Protein AF-A0A661KUM6-F1 (afdb_monomer_lite)

Foldseek 3Di:
DVVVVVVVVVVVVVVLCVVLVVLLVVVVVVLCQLQQPDFDDPVRVVVLVVLLVVLVVQLCPDPLLCVQQVDPVSLVVLVVLLVQCVVCVVVVPPVSNVVSVVDPNNLLSVVLVCVVVVHDDDRPPSNVVNNVSSNVSVVSNLVSVLVNVVVRRCNGNLNVVLQVCCVVCVLLLDHSQQSSLVSLCQSPLVSSLVSNLVSLCSPDPDNPDHSVVSLVPDPSHDPLSVVLSVLLSVQAADHPSVLVVCCVPPRNVVSVVRRVVSNVVSSVVSSCSNVVVVV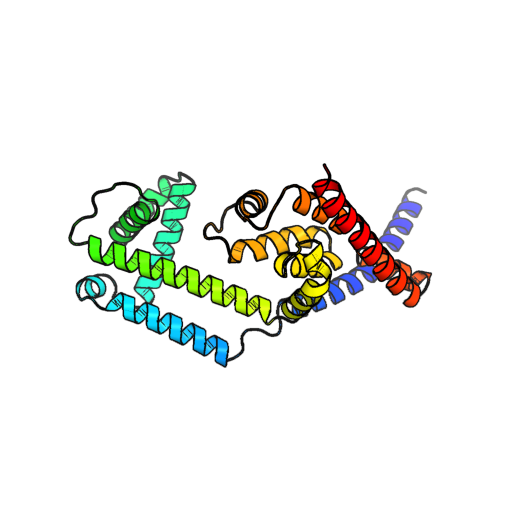D

Structure (mmCIF, N/CA/C/O backbone):
data_AF-A0A661KUM6-F1
#
_entry.id   AF-A0A661KUM6-F1
#
loop_
_atom_site.group_PDB
_atom_site.id
_atom_site.type_symbol
_atom_site.label_atom_id
_atom_site.label_alt_id
_atom_site.label_comp_id
_atom_site.label_asym_id
_atom_site.label_entity_id
_atom_site.label_seq_id
_atom_site.pdbx_PDB_ins_code
_atom_site.Cartn_x
_atom_site.Cartn_y
_atom_site.Cartn_z
_atom_site.occupancy
_atom_site.B_iso_or_equiv
_atom_site.auth_seq_id
_atom_site.auth_comp_id
_atom_site.auth_asym_id
_atom_site.auth_atom_id
_atom_site.pdbx_PDB_model_num
ATOM 1 N N . THR A 1 1 ? 51.050 3.035 -13.809 1.00 88.00 1 THR A N 1
ATOM 2 C CA . THR A 1 1 ? 51.124 3.021 -12.327 1.00 88.00 1 THR A CA 1
ATOM 3 C C . THR A 1 1 ? 49.736 2.811 -11.745 1.00 88.00 1 THR A C 1
ATOM 5 O O . THR A 1 1 ? 48.767 3.271 -12.340 1.00 88.00 1 THR A O 1
ATOM 8 N N . VAL A 1 2 ? 49.619 2.141 -10.591 1.00 93.62 2 VAL A N 1
ATOM 9 C CA . VAL A 1 2 ? 48.329 1.864 -9.911 1.00 93.62 2 VAL A CA 1
ATOM 10 C C . VAL A 1 2 ? 47.511 3.144 -9.685 1.00 93.62 2 VAL A C 1
ATOM 12 O O . VAL A 1 2 ? 46.306 3.163 -9.917 1.00 93.62 2 VAL A O 1
ATOM 15 N N . LYS A 1 3 ? 48.185 4.252 -9.346 1.00 89.38 3 LYS A N 1
ATOM 16 C CA . LYS A 1 3 ? 47.573 5.579 -9.181 1.00 89.38 3 LYS A CA 1
ATOM 17 C C . LYS A 1 3 ? 46.856 6.074 -10.448 1.00 89.38 3 LYS A C 1
ATOM 19 O O . LYS A 1 3 ? 45.755 6.600 -10.346 1.00 89.38 3 LYS A O 1
ATOM 24 N N . GLY A 1 4 ? 47.438 5.868 -11.632 1.00 91.94 4 GLY A N 1
ATOM 25 C CA . GLY A 1 4 ? 46.820 6.267 -12.904 1.00 91.94 4 GLY A CA 1
ATOM 26 C C . GLY A 1 4 ? 45.567 5.453 -13.242 1.00 91.94 4 GLY A C 1
ATOM 27 O O . GLY A 1 4 ? 44.564 6.013 -13.675 1.00 91.94 4 GLY A O 1
ATOM 28 N N . VAL A 1 5 ? 45.586 4.143 -12.968 1.00 92.69 5 VAL A N 1
ATOM 29 C CA . VAL A 1 5 ? 44.414 3.266 -13.154 1.00 92.69 5 VAL A CA 1
ATOM 30 C C . VAL A 1 5 ? 43.285 3.649 -12.193 1.00 92.69 5 VAL A C 1
ATOM 32 O O . VAL A 1 5 ? 42.129 3.732 -12.608 1.00 92.69 5 VAL A O 1
ATOM 35 N N . ALA A 1 6 ? 43.611 3.939 -10.930 1.00 93.94 6 ALA A N 1
ATOM 36 C CA . ALA A 1 6 ? 42.633 4.361 -9.929 1.00 93.94 6 ALA A CA 1
ATOM 37 C C . ALA A 1 6 ? 41.950 5.686 -10.308 1.00 93.94 6 ALA A C 1
ATOM 39 O O . ALA A 1 6 ? 40.725 5.776 -10.247 1.00 93.94 6 ALA A O 1
ATOM 40 N N . ILE A 1 7 ? 42.720 6.680 -10.767 1.00 92.44 7 ILE A N 1
ATOM 41 C CA . ILE A 1 7 ? 42.184 7.979 -11.204 1.00 92.44 7 ILE A CA 1
ATOM 42 C C . ILE A 1 7 ? 41.249 7.805 -12.406 1.00 92.44 7 ILE A C 1
ATOM 44 O O . ILE A 1 7 ? 40.112 8.268 -12.362 1.00 92.44 7 ILE A O 1
ATOM 48 N N . HIS A 1 8 ? 41.663 7.066 -13.440 1.00 90.81 8 HIS A N 1
ATOM 49 C CA . HIS A 1 8 ? 40.810 6.852 -14.614 1.00 90.81 8 HIS A CA 1
ATOM 50 C C . HIS A 1 8 ? 39.537 6.059 -14.304 1.00 90.81 8 HIS A C 1
ATOM 52 O O . HIS A 1 8 ? 38.468 6.351 -14.847 1.00 90.81 8 HIS A O 1
ATOM 58 N N . THR A 1 9 ? 39.631 5.066 -13.421 1.00 92.69 9 THR A N 1
ATOM 59 C CA . THR A 1 9 ? 38.461 4.293 -12.986 1.00 92.69 9 THR A CA 1
ATOM 60 C C . THR A 1 9 ? 37.496 5.184 -12.205 1.00 92.69 9 THR A C 1
ATOM 62 O O . THR A 1 9 ? 36.286 5.145 -12.445 1.00 92.69 9 THR A O 1
ATOM 65 N N . TRP A 1 10 ? 38.020 6.041 -11.326 1.00 94.75 10 TRP A N 1
ATOM 66 C CA . TRP A 1 10 ? 37.230 7.004 -10.565 1.00 94.75 10 TRP A CA 1
ATOM 67 C C . TRP A 1 10 ? 36.526 8.022 -11.465 1.00 94.75 10 TRP A C 1
ATOM 69 O O . TRP A 1 10 ? 35.320 8.223 -11.335 1.00 94.75 10 TRP A O 1
ATOM 79 N N . GLU A 1 11 ? 37.231 8.612 -12.431 1.00 93.88 11 GLU A N 1
ATOM 80 C CA . GLU A 1 11 ? 36.653 9.577 -13.373 1.00 93.88 11 GLU A CA 1
ATOM 81 C C . GLU A 1 11 ? 35.499 8.975 -14.180 1.00 93.88 11 GLU A C 1
ATOM 83 O O . GLU A 1 11 ? 34.429 9.581 -14.282 1.00 93.88 11 GLU A O 1
ATOM 88 N N . ARG A 1 12 ? 35.672 7.753 -14.703 1.00 87.38 12 ARG A N 1
ATOM 89 C CA . ARG A 1 12 ? 34.607 7.046 -15.432 1.00 87.38 12 ARG A CA 1
ATOM 90 C C . ARG A 1 12 ? 33.426 6.698 -14.530 1.00 87.38 12 ARG A C 1
ATOM 92 O O . ARG A 1 12 ? 32.278 6.884 -14.935 1.00 87.38 12 ARG A O 1
ATOM 99 N N . THR A 1 13 ? 33.694 6.258 -13.302 1.00 88.25 13 THR A N 1
ATOM 100 C CA . THR A 1 13 ? 32.653 5.948 -12.308 1.00 88.25 13 THR A CA 1
ATOM 101 C C . THR A 1 13 ? 31.852 7.196 -11.948 1.00 88.25 13 THR A C 1
ATOM 103 O O . THR A 1 13 ? 30.624 7.165 -11.918 1.00 88.25 13 THR A O 1
ATOM 106 N N . TRP A 1 14 ? 32.527 8.327 -11.753 1.00 90.31 14 TRP A N 1
ATOM 107 C CA . TRP A 1 14 ? 31.897 9.605 -11.442 1.00 90.31 14 TRP A CA 1
ATOM 108 C C . TRP A 1 14 ? 31.038 10.131 -12.595 1.00 90.31 14 TRP A C 1
ATOM 110 O O . TRP A 1 14 ? 29.918 10.603 -12.384 1.00 90.31 14 TRP A O 1
ATOM 120 N N . GLN A 1 15 ? 31.523 10.013 -13.833 1.00 84.81 15 GLN A N 1
ATOM 121 C CA . GLN A 1 15 ? 30.739 10.354 -15.020 1.00 84.81 15 GLN A CA 1
ATOM 122 C C . GLN A 1 15 ? 29.504 9.461 -15.165 1.00 84.81 15 GLN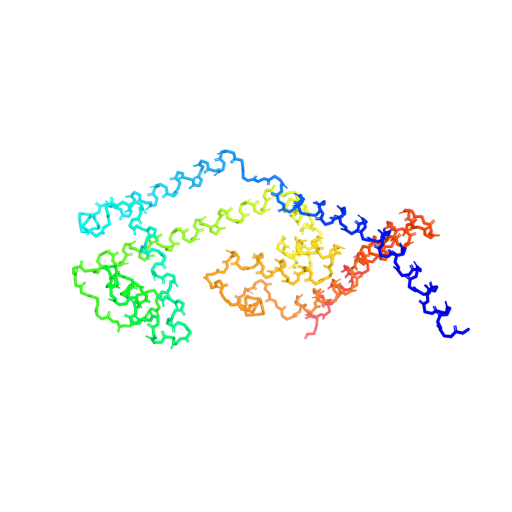 A C 1
ATOM 124 O O . GLN A 1 15 ? 28.426 9.961 -15.499 1.00 84.81 15 GLN A O 1
ATOM 129 N N . TYR A 1 16 ? 29.639 8.160 -14.894 1.00 83.00 16 TYR A N 1
ATOM 130 C CA . TYR A 1 16 ? 28.509 7.238 -14.869 1.00 83.00 16 TYR A CA 1
ATOM 131 C C . TYR A 1 16 ? 27.501 7.631 -13.785 1.00 83.00 16 TYR A C 1
ATOM 133 O O . TYR A 1 16 ? 26.317 7.771 -14.086 1.00 83.00 16 TYR A O 1
ATOM 141 N N . LEU A 1 17 ? 27.966 7.909 -12.563 1.00 86.25 17 LEU A N 1
ATOM 142 C CA . LEU A 1 17 ? 27.117 8.293 -11.437 1.00 86.25 17 LEU A CA 1
ATOM 143 C C . LEU A 1 17 ? 26.338 9.581 -11.716 1.00 86.25 17 LEU A C 1
ATOM 145 O O . LEU A 1 17 ? 25.138 9.622 -11.472 1.00 86.25 17 LEU A O 1
ATOM 149 N N . LYS A 1 18 ? 26.974 10.608 -12.293 1.00 85.00 18 LYS A N 1
ATOM 150 C CA . LYS A 1 18 ? 26.278 11.840 -12.698 1.00 85.00 18 LYS A CA 1
ATOM 151 C C . LYS A 1 18 ? 25.203 11.561 -13.747 1.00 85.00 18 LYS A C 1
ATOM 153 O O . LYS A 1 18 ? 24.062 11.981 -13.591 1.00 85.00 18 LYS A O 1
ATOM 158 N N . LYS A 1 19 ? 25.545 10.817 -14.804 1.00 79.75 19 LYS A N 1
ATOM 159 C CA . LYS A 1 19 ? 24.622 10.541 -15.917 1.00 79.75 19 LYS A CA 1
ATOM 160 C C . LYS A 1 19 ? 23.468 9.616 -15.522 1.00 79.75 19 LYS A C 1
ATOM 162 O O . LYS A 1 19 ? 22.362 9.801 -16.019 1.00 79.75 19 LYS A O 1
ATOM 167 N N . ALA A 1 20 ? 23.718 8.603 -14.698 1.00 80.00 20 ALA A N 1
ATOM 168 C CA . ALA A 1 20 ? 22.695 7.682 -14.210 1.00 80.00 20 ALA A CA 1
ATOM 169 C C . ALA A 1 20 ? 21.868 8.321 -13.085 1.00 80.00 20 ALA A C 1
ATOM 171 O O . ALA A 1 20 ? 20.646 8.218 -13.090 1.00 80.00 20 ALA A O 1
ATOM 172 N N . GLY A 1 21 ? 22.519 9.049 -12.176 1.00 83.81 21 GLY A N 1
ATOM 173 C CA . GLY A 1 21 ? 21.892 9.711 -11.036 1.00 83.81 21 GLY A CA 1
ATOM 174 C C . GLY A 1 21 ? 20.839 10.736 -11.443 1.00 83.81 21 GLY A C 1
ATOM 175 O O . GLY A 1 21 ? 19.748 10.719 -10.886 1.00 83.81 21 GLY A O 1
ATOM 176 N N . THR A 1 22 ? 21.096 11.570 -12.458 1.00 86.81 22 THR A N 1
ATOM 177 C CA . THR A 1 22 ? 20.088 12.528 -12.952 1.00 86.81 22 THR A CA 1
ATOM 178 C C . THR A 1 22 ? 18.847 11.827 -13.513 1.00 86.81 22 THR A C 1
ATOM 180 O O . THR A 1 22 ? 17.730 12.281 -13.277 1.00 86.81 22 THR A O 1
ATOM 183 N N . ILE A 1 23 ? 19.023 10.697 -14.208 1.00 83.69 23 ILE A N 1
ATOM 184 C CA . ILE A 1 23 ? 17.908 9.905 -14.751 1.00 83.69 23 ILE A CA 1
ATOM 185 C C . ILE A 1 23 ? 17.110 9.262 -13.612 1.00 83.69 23 ILE A C 1
ATOM 187 O O . ILE A 1 23 ? 15.886 9.361 -13.595 1.00 83.69 23 ILE A O 1
ATOM 191 N N . ILE A 1 24 ? 17.797 8.642 -12.647 1.00 83.81 24 ILE A N 1
ATOM 192 C CA . ILE A 1 24 ? 17.166 8.010 -11.482 1.00 83.81 24 ILE A CA 1
ATOM 193 C C . ILE A 1 24 ? 16.402 9.052 -10.663 1.00 83.81 24 ILE A C 1
ATOM 195 O O . ILE A 1 24 ? 15.257 8.813 -10.303 1.00 83.81 24 ILE A O 1
ATOM 199 N N . LEU A 1 25 ? 16.993 10.221 -10.407 1.00 87.19 25 LEU A N 1
ATOM 200 C CA . LEU A 1 25 ? 16.342 11.299 -9.664 1.00 87.19 25 LEU A CA 1
ATOM 201 C C . LEU A 1 25 ? 15.090 11.791 -10.391 1.00 87.19 25 LEU A C 1
ATOM 203 O O . LEU A 1 25 ? 14.030 11.874 -9.774 1.00 87.19 25 LEU A O 1
ATOM 207 N N . GLY A 1 26 ? 15.185 12.062 -11.697 1.00 89.94 26 GLY A N 1
ATOM 208 C CA . GLY A 1 26 ? 14.030 12.470 -12.499 1.00 89.94 26 GLY A CA 1
ATOM 209 C C . GLY A 1 26 ? 12.907 11.432 -12.461 1.00 89.94 26 GLY A C 1
ATOM 210 O O . GLY A 1 26 ? 11.742 11.781 -12.270 1.00 89.94 26 GLY A O 1
ATOM 211 N N . PHE A 1 27 ? 13.257 10.148 -12.557 1.00 86.31 27 PHE A N 1
ATOM 212 C CA . PHE A 1 27 ? 12.289 9.061 -12.474 1.00 86.31 27 PHE A CA 1
ATOM 213 C C . PHE A 1 27 ? 11.680 8.907 -11.071 1.00 86.31 27 PHE A C 1
ATOM 215 O O . PHE A 1 27 ? 10.476 8.708 -10.948 1.00 86.31 27 PHE A O 1
ATOM 222 N N . SER A 1 28 ? 12.470 9.055 -10.007 1.00 86.25 28 SER A N 1
ATOM 223 C CA . SER A 1 28 ? 11.984 9.020 -8.622 1.00 86.25 28 SER A CA 1
ATOM 224 C C . SER A 1 28 ? 11.008 10.156 -8.327 1.00 86.25 28 SER A C 1
ATOM 226 O O . SER A 1 28 ? 9.983 9.924 -7.691 1.00 86.25 28 SER A O 1
ATOM 228 N N . VAL A 1 29 ? 11.277 11.367 -8.829 1.00 91.12 29 VAL A N 1
ATOM 229 C CA . VAL A 1 29 ? 10.340 12.497 -8.728 1.00 91.12 29 VAL A CA 1
ATOM 230 C C . VAL A 1 29 ? 9.058 12.194 -9.498 1.00 91.12 29 VAL A C 1
ATOM 232 O O . VAL A 1 29 ? 7.970 12.375 -8.957 1.00 91.12 29 VAL A O 1
ATOM 235 N N . LEU A 1 30 ? 9.165 11.670 -10.723 1.00 90.62 30 LEU A N 1
ATOM 236 C CA . LEU A 1 30 ? 8.002 11.266 -11.515 1.00 90.62 30 LEU A CA 1
ATOM 237 C C . LEU A 1 30 ? 7.158 10.217 -10.776 1.00 90.62 30 LEU A C 1
ATOM 239 O O . LEU A 1 30 ? 5.943 10.359 -10.668 1.00 90.62 30 LEU A O 1
ATOM 243 N N . MET A 1 31 ? 7.798 9.189 -10.227 1.00 85.81 31 MET A N 1
ATOM 244 C CA . MET A 1 31 ? 7.138 8.135 -9.461 1.00 85.81 31 MET A CA 1
ATOM 245 C C . MET A 1 31 ? 6.477 8.670 -8.197 1.00 85.81 31 MET A C 1
ATOM 247 O O . MET A 1 31 ? 5.333 8.321 -7.912 1.00 85.81 31 MET A O 1
ATOM 251 N N . TRP A 1 32 ? 7.149 9.561 -7.471 1.00 88.38 32 TRP A N 1
ATOM 252 C CA . TRP A 1 32 ? 6.564 10.235 -6.321 1.00 88.38 32 TRP A CA 1
ATOM 253 C C . TRP A 1 32 ? 5.315 11.032 -6.714 1.00 88.38 32 TRP A C 1
ATOM 255 O O . TRP A 1 32 ? 4.293 10.912 -6.040 1.00 88.38 32 TRP A O 1
ATOM 265 N N . VAL A 1 33 ? 5.349 11.767 -7.832 1.00 92.31 33 VAL A N 1
ATOM 266 C CA . VAL A 1 33 ? 4.175 12.486 -8.354 1.00 92.31 33 VAL A CA 1
ATOM 267 C C . VAL A 1 33 ? 3.046 11.511 -8.685 1.00 92.31 33 VAL A C 1
ATOM 269 O O . VAL A 1 33 ? 1.922 11.724 -8.241 1.00 92.31 33 VAL A O 1
ATOM 272 N N . LEU A 1 34 ? 3.327 10.418 -9.399 1.00 90.19 34 LEU A N 1
ATOM 273 C CA . LEU A 1 34 ? 2.316 9.419 -9.769 1.00 90.19 34 LEU A CA 1
ATOM 274 C C . LEU A 1 34 ? 1.687 8.727 -8.552 1.00 90.19 34 LEU A C 1
ATOM 276 O O . LEU A 1 34 ? 0.499 8.410 -8.573 1.00 90.19 34 LEU A O 1
ATOM 280 N N . MET A 1 35 ? 2.473 8.481 -7.503 1.00 85.31 35 MET A N 1
ATOM 281 C CA . MET A 1 35 ? 2.009 7.845 -6.266 1.00 85.31 35 MET A CA 1
ATOM 282 C C . MET A 1 35 ? 1.346 8.825 -5.293 1.00 85.31 35 MET A C 1
ATOM 284 O O . MET A 1 35 ? 0.639 8.386 -4.391 1.00 85.31 35 MET A O 1
ATOM 288 N N . THR A 1 36 ? 1.562 10.132 -5.455 1.00 87.44 36 THR A N 1
ATOM 289 C CA . THR A 1 36 ? 1.040 11.162 -4.540 1.00 87.44 36 THR A CA 1
ATOM 290 C C . THR A 1 36 ? -0.174 11.887 -5.114 1.00 87.44 36 THR A C 1
ATOM 292 O O . THR A 1 36 ? -1.079 12.251 -4.363 1.00 87.44 36 THR A O 1
ATOM 295 N N . PHE A 1 37 ? -0.223 12.080 -6.433 1.00 91.06 37 PHE A N 1
ATOM 296 C CA . PHE A 1 37 ? -1.251 12.865 -7.111 1.00 91.06 37 PHE A CA 1
ATOM 297 C C . PHE A 1 37 ? -2.111 12.013 -8.057 1.00 91.06 37 PHE A C 1
ATOM 299 O O . PHE A 1 37 ? -1.613 11.034 -8.615 1.00 91.06 37 PHE A O 1
ATOM 306 N N . PRO A 1 38 ? -3.384 12.393 -8.283 1.00 87.31 38 PRO A N 1
ATOM 307 C CA . PRO A 1 38 ? -4.137 13.399 -7.532 1.00 87.31 38 PRO A CA 1
ATOM 308 C C . PRO A 1 38 ? -4.553 12.868 -6.148 1.00 87.31 38 PRO A C 1
ATOM 310 O O . PRO A 1 38 ? -4.759 11.671 -5.955 1.00 87.31 38 PRO A O 1
ATOM 313 N N . GLY A 1 39 ? -4.640 13.770 -5.171 1.00 83.62 39 GLY A N 1
ATOM 314 C CA . GLY A 1 39 ? -5.111 13.443 -3.826 1.00 83.62 39 GLY A CA 1
ATOM 315 C C . GLY A 1 39 ? -6.634 13.275 -3.751 1.00 83.62 39 GLY A C 1
ATOM 316 O O . GLY A 1 39 ? -7.333 13.166 -4.758 1.00 83.62 39 GLY A O 1
ATOM 317 N N . LEU A 1 40 ? -7.160 13.282 -2.526 1.00 87.06 40 LEU A N 1
ATOM 318 C CA . LEU A 1 40 ? -8.601 13.374 -2.285 1.00 87.06 40 LEU A CA 1
ATOM 319 C C . LEU A 1 40 ? -9.129 14.711 -2.831 1.00 87.06 40 LEU A C 1
ATOM 321 O O . LEU A 1 40 ? -8.507 15.751 -2.623 1.00 87.06 40 LEU A O 1
ATOM 325 N N . SER A 1 41 ? -10.268 14.681 -3.523 1.00 89.88 41 SER A N 1
ATOM 326 C CA . SER A 1 41 ? -10.952 15.905 -3.954 1.00 89.88 41 SER A CA 1
ATOM 327 C C . SER A 1 41 ? -11.632 16.585 -2.764 1.00 89.88 41 SER A C 1
ATOM 329 O O . SER A 1 41 ? -11.929 15.921 -1.770 1.00 89.88 41 SER A O 1
ATOM 331 N N . GLU A 1 42 ? -11.955 17.877 -2.871 1.00 90.88 42 GLU A N 1
ATOM 332 C CA . GLU A 1 42 ? -12.672 18.607 -1.809 1.00 90.88 42 GLU A CA 1
ATOM 333 C C . GLU A 1 42 ? -13.962 17.898 -1.372 1.00 90.88 42 GLU A C 1
ATOM 335 O O . GLU A 1 42 ? -14.255 17.823 -0.181 1.00 90.88 42 GLU A O 1
ATOM 340 N N . LYS A 1 43 ? -14.686 17.287 -2.320 1.00 91.56 43 LYS A N 1
ATOM 341 C CA . LYS A 1 43 ? -15.897 16.503 -2.037 1.00 91.56 43 LYS A CA 1
ATOM 342 C C . LYS A 1 43 ? -15.609 15.263 -1.189 1.00 91.56 43 LYS A C 1
ATOM 344 O O . LYS A 1 43 ? -16.384 14.953 -0.289 1.00 91.56 43 LYS A O 1
ATOM 349 N N . ASP A 1 44 ? -14.509 14.555 -1.458 1.00 91.19 44 ASP A N 1
ATOM 350 C CA . ASP A 1 44 ? -14.139 13.378 -0.661 1.00 91.19 44 ASP A CA 1
ATOM 351 C C . ASP A 1 44 ? -13.685 13.792 0.737 1.00 91.19 44 ASP A C 1
ATOM 353 O O . ASP A 1 44 ? -14.037 13.138 1.714 1.00 91.19 44 ASP A O 1
ATOM 357 N N . ILE A 1 45 ? -12.929 14.891 0.835 1.00 90.94 45 ILE A N 1
ATOM 358 C CA . ILE A 1 45 ? -12.489 15.441 2.119 1.00 90.94 45 ILE A CA 1
ATOM 359 C C . ILE A 1 45 ? -13.720 15.781 2.959 1.00 90.94 45 ILE A C 1
ATOM 361 O O . ILE A 1 45 ? -13.849 15.274 4.066 1.00 90.94 45 ILE A O 1
ATOM 365 N N . GLN A 1 46 ? -14.677 16.536 2.411 1.00 93.56 46 GLN A N 1
ATOM 366 C CA . GLN A 1 46 ? -15.930 16.854 3.103 1.00 93.56 46 GLN A CA 1
ATOM 367 C C . GLN A 1 46 ? -16.723 15.597 3.483 1.00 93.56 46 GLN A C 1
ATOM 369 O O . GLN A 1 46 ? -17.243 15.516 4.591 1.00 93.56 46 GLN A O 1
ATOM 374 N N . PHE A 1 47 ? -16.789 14.588 2.610 1.00 93.44 47 PHE A N 1
ATOM 375 C CA . PHE A 1 47 ? -17.448 13.316 2.916 1.00 93.44 47 PHE A CA 1
ATOM 376 C C . PHE A 1 47 ? -16.833 12.618 4.139 1.00 93.44 47 PHE A C 1
ATOM 378 O O . PHE A 1 47 ? -17.563 12.185 5.035 1.00 93.44 47 PHE A O 1
ATOM 385 N N . PHE A 1 48 ? -15.502 12.525 4.203 1.00 92.62 48 PHE A N 1
ATOM 386 C CA . PHE A 1 48 ? -14.812 11.915 5.340 1.00 92.62 48 PHE A CA 1
ATOM 387 C C . PHE A 1 48 ? -14.888 12.783 6.598 1.00 92.62 48 PHE A C 1
ATOM 389 O O . PHE A 1 48 ? -15.113 12.240 7.676 1.00 92.62 48 PHE A O 1
ATOM 396 N N . GLU A 1 49 ? -14.777 14.106 6.481 1.00 91.38 49 GLU A N 1
ATOM 397 C CA . GLU A 1 49 ? -14.933 15.029 7.611 1.00 91.38 49 GLU A CA 1
ATOM 398 C C . GLU A 1 49 ? -16.349 14.972 8.205 1.00 91.38 49 GLU A C 1
ATOM 400 O O . GLU A 1 49 ? -16.500 14.847 9.420 1.00 91.38 49 GLU A O 1
ATOM 405 N N . ASN A 1 50 ? -17.391 14.923 7.370 1.00 93.25 50 ASN A N 1
ATOM 406 C CA . ASN A 1 50 ? -18.775 14.758 7.823 1.00 93.25 50 ASN A CA 1
ATOM 407 C C . ASN A 1 50 ? -18.978 13.422 8.552 1.00 93.25 50 ASN A C 1
ATOM 409 O O . ASN A 1 50 ? -19.612 13.378 9.606 1.00 93.25 50 ASN A O 1
ATOM 413 N N . LYS A 1 51 ? -18.398 12.326 8.039 1.00 92.31 51 LYS A N 1
ATOM 414 C CA . LYS A 1 51 ? -18.424 11.026 8.727 1.00 92.31 51 LYS A CA 1
ATOM 415 C C . LYS A 1 51 ? -17.673 11.063 10.064 1.00 92.31 51 LYS A C 1
ATOM 417 O O . LYS A 1 51 ? -18.170 10.509 11.043 1.00 92.31 51 LYS A O 1
ATOM 422 N N . LYS A 1 52 ? -16.507 11.718 10.134 1.00 90.62 52 LYS A N 1
ATOM 423 C CA . LYS A 1 52 ? -15.742 11.893 11.385 1.00 90.62 52 LYS A CA 1
ATOM 424 C C . LYS A 1 52 ? -16.555 12.680 12.413 1.00 90.62 52 LYS A C 1
ATOM 426 O O . LYS A 1 52 ? -16.632 12.257 13.565 1.00 90.62 52 LYS A O 1
ATOM 431 N N . ALA A 1 53 ? -17.195 13.772 11.993 1.00 88.06 53 ALA A N 1
ATOM 432 C CA . ALA A 1 53 ? -18.060 14.587 12.842 1.00 88.06 53 ALA A CA 1
ATOM 433 C C . ALA A 1 53 ? -19.281 13.801 13.345 1.00 88.06 53 ALA A C 1
ATOM 435 O O . ALA A 1 53 ? -19.606 13.873 14.528 1.00 88.06 53 ALA A O 1
ATOM 436 N N . LEU A 1 54 ? -19.906 12.988 12.486 1.00 89.69 54 LEU A N 1
ATOM 437 C CA . LEU A 1 54 ? -21.026 12.125 12.864 1.00 89.69 54 LEU A CA 1
ATOM 438 C C . LEU A 1 54 ? -20.608 11.095 13.920 1.00 89.69 54 LEU A C 1
ATOM 440 O O . LEU A 1 54 ? -21.230 11.031 14.978 1.00 89.69 54 LEU A O 1
ATOM 444 N N . ILE A 1 55 ? -19.514 10.361 13.692 1.00 88.88 55 ILE A N 1
ATOM 445 C CA . ILE A 1 55 ? -18.978 9.380 14.655 1.00 88.88 55 ILE A CA 1
ATOM 446 C C . ILE A 1 55 ? -18.626 10.055 15.989 1.00 88.88 55 ILE A C 1
ATOM 448 O O . ILE A 1 55 ? -18.873 9.497 17.056 1.00 88.88 55 ILE A O 1
ATOM 452 N N . PHE A 1 56 ? -18.072 11.266 15.943 1.00 85.06 56 PHE A N 1
ATOM 453 C CA . PHE A 1 56 ? -17.765 12.039 17.143 1.00 85.06 56 PHE A CA 1
ATOM 454 C C . PHE A 1 56 ? -19.028 12.484 17.893 1.00 85.06 56 PHE A C 1
ATOM 456 O O . PHE A 1 56 ? -19.087 12.375 19.114 1.00 85.06 56 PHE A O 1
ATOM 463 N N . SER A 1 57 ? -20.065 12.925 17.178 1.00 84.19 57 SER A N 1
ATOM 464 C CA . SER A 1 57 ? -21.348 13.294 17.786 1.00 84.19 57 SER A CA 1
ATOM 465 C C . SER A 1 57 ? -22.064 12.093 18.413 1.00 84.19 57 SER A C 1
ATOM 467 O O . SER A 1 57 ? -22.666 12.233 19.473 1.00 84.19 57 SER A O 1
ATOM 469 N N . GLU A 1 58 ? -21.949 10.900 17.812 1.00 84.81 58 GLU A N 1
ATOM 470 C CA . GLU A 1 58 ? -22.453 9.647 18.388 1.00 84.81 58 GLU A CA 1
ATOM 471 C C . GLU A 1 58 ? -21.762 9.290 19.702 1.00 84.81 58 GLU A C 1
ATOM 473 O O . GLU A 1 58 ? -22.396 8.722 20.587 1.00 84.81 58 GLU A O 1
ATOM 478 N N . PHE A 1 59 ? -20.488 9.649 19.833 1.00 82.31 59 PHE A N 1
ATOM 479 C CA . PHE A 1 59 ? -19.670 9.343 20.996 1.00 82.31 59 PHE A CA 1
ATOM 480 C C . PHE A 1 59 ? -19.920 10.253 22.211 1.00 82.31 59 PHE A C 1
ATOM 482 O O . PHE A 1 59 ? -19.529 9.889 23.313 1.00 82.31 59 PHE A O 1
ATOM 489 N N . ILE A 1 60 ? -20.561 11.419 22.044 1.00 79.19 60 ILE A N 1
ATOM 490 C CA . ILE A 1 60 ? -20.826 12.388 23.136 1.00 79.19 60 ILE A CA 1
ATOM 491 C C . ILE A 1 60 ? -22.329 12.449 23.489 1.00 79.19 60 ILE A C 1
ATOM 493 O O . ILE A 1 60 ? -22.847 13.448 24.004 1.00 79.19 60 ILE A O 1
ATOM 497 N N . LYS A 1 61 ? -23.072 11.379 23.190 1.00 76.56 61 LYS A N 1
ATOM 498 C CA . LYS A 1 61 ? -24.526 11.335 23.392 1.00 76.56 61 LYS A CA 1
ATOM 499 C C . LYS A 1 61 ? -24.926 11.263 24.868 1.00 76.56 61 LYS A C 1
ATOM 501 O O . LYS A 1 61 ? -25.913 11.901 25.221 1.00 76.56 61 LYS A O 1
ATOM 506 N N . THR A 1 62 ? -24.182 10.556 25.720 1.00 75.56 62 THR A N 1
ATOM 507 C CA . THR A 1 62 ? -24.559 10.366 27.133 1.00 75.56 62 THR A CA 1
ATOM 508 C C . THR A 1 62 ? -23.878 11.380 28.066 1.00 75.56 62 THR A C 1
ATOM 510 O O . THR A 1 62 ? -22.697 11.702 27.914 1.00 75.56 62 THR A O 1
ATOM 513 N N . ASP A 1 63 ? -24.587 11.841 29.101 1.00 69.31 63 ASP A N 1
ATOM 514 C CA . ASP A 1 63 ? -24.050 12.720 30.155 1.00 69.31 63 ASP A CA 1
ATOM 515 C C . ASP A 1 63 ? -22.847 12.120 30.912 1.00 69.31 63 ASP A C 1
ATOM 517 O O . ASP A 1 63 ? -21.935 12.847 31.317 1.00 69.31 63 ASP A O 1
ATOM 521 N N . THR A 1 64 ? -22.777 10.792 31.041 1.00 67.56 64 THR A N 1
ATOM 522 C CA . THR A 1 64 ? -21.622 10.073 31.608 1.00 67.56 64 THR A CA 1
ATOM 523 C C . THR A 1 64 ? -20.357 10.267 30.767 1.00 67.56 64 THR A C 1
ATOM 525 O O . THR A 1 64 ? -19.277 10.470 31.321 1.00 67.56 64 THR A O 1
ATOM 528 N N . GLN A 1 65 ? -20.479 10.302 29.437 1.00 71.12 65 GLN A N 1
ATOM 529 C CA . GLN A 1 65 ? -19.368 10.532 28.504 1.00 71.12 65 GLN A CA 1
ATOM 530 C C . GLN A 1 65 ? -18.876 11.984 28.582 1.00 71.12 65 GLN A C 1
ATOM 532 O O . GLN A 1 65 ? -17.670 12.226 28.666 1.00 71.12 65 GLN A O 1
ATOM 537 N N . ARG A 1 66 ? -19.806 12.947 28.659 1.00 74.81 66 ARG A N 1
ATOM 538 C CA . ARG A 1 66 ? -19.508 14.389 28.792 1.00 74.81 66 ARG A CA 1
ATOM 539 C C . ARG A 1 66 ? -18.752 14.739 30.071 1.00 74.81 66 ARG A C 1
ATOM 541 O O . ARG A 1 66 ? -18.021 15.730 30.109 1.00 74.81 66 ARG A O 1
ATOM 548 N N . ARG A 1 67 ? -18.904 13.929 31.125 1.00 76.12 67 ARG A N 1
ATOM 549 C CA . ARG A 1 67 ? -18.175 14.106 32.388 1.00 76.12 67 ARG A CA 1
ATOM 550 C C . ARG A 1 67 ? -16.665 13.959 32.205 1.00 76.12 67 ARG A C 1
ATOM 552 O O . ARG A 1 67 ? -15.907 14.732 32.788 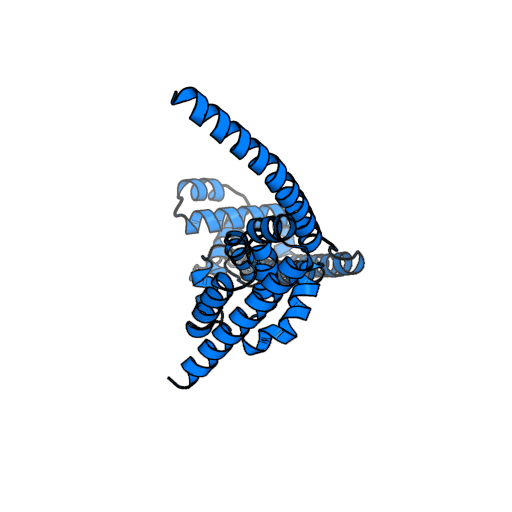1.00 76.12 67 ARG A O 1
ATOM 559 N N . TRP A 1 68 ? -16.255 12.985 31.397 1.00 72.25 68 TRP A N 1
ATOM 560 C CA . TRP A 1 68 ? -14.853 12.644 31.163 1.00 72.25 68 TRP A CA 1
ATOM 561 C C . TRP A 1 68 ? -14.279 13.335 29.927 1.00 72.25 68 TRP A C 1
ATOM 563 O O . TRP A 1 68 ? -13.095 13.660 29.906 1.00 72.25 68 TRP A O 1
ATOM 573 N N . ILE A 1 69 ? -15.099 13.564 28.901 1.00 77.00 69 ILE A N 1
ATOM 574 C CA . ILE A 1 69 ? -14.663 14.043 27.589 1.00 77.00 69 ILE A CA 1
ATOM 575 C C . ILE A 1 69 ? -15.487 15.272 27.227 1.00 77.00 69 ILE A C 1
ATOM 577 O O . ILE A 1 69 ? -16.661 15.168 26.874 1.00 77.00 69 ILE A O 1
ATOM 581 N N . LYS A 1 70 ? -14.861 16.448 27.321 1.00 74.62 70 LYS A N 1
ATOM 582 C CA . LYS A 1 70 ? -15.529 17.741 27.109 1.00 74.62 70 LYS A CA 1
ATOM 583 C C . LYS A 1 70 ? -15.200 18.340 25.747 1.00 74.62 70 LYS A C 1
ATOM 585 O O . LYS A 1 70 ? -15.982 19.123 25.217 1.00 74.62 70 LYS A O 1
ATOM 590 N N . SER A 1 71 ? -14.048 17.982 25.181 1.00 75.44 71 SER A N 1
ATOM 591 C CA . SER A 1 71 ? -13.549 18.533 23.921 1.00 75.44 71 SER A CA 1
ATOM 592 C C . SER A 1 71 ? -12.941 17.464 23.009 1.00 75.44 71 SER A C 1
ATOM 594 O O . SER A 1 71 ? -12.454 16.426 23.459 1.00 75.44 71 SER A O 1
ATOM 596 N N . ILE A 1 72 ? -12.883 17.767 21.707 1.00 76.31 72 ILE A N 1
ATOM 597 C CA . ILE A 1 72 ? -12.077 17.039 20.710 1.00 76.31 72 ILE A CA 1
ATOM 598 C C . ILE A 1 72 ? -10.630 16.860 21.193 1.00 76.31 72 ILE A C 1
ATOM 600 O O . ILE A 1 72 ? -10.002 15.835 20.923 1.00 76.31 72 ILE A O 1
ATOM 604 N N . GLU A 1 73 ? -10.098 17.838 21.926 1.00 81.00 73 GLU A N 1
ATOM 605 C CA . GLU A 1 73 ? -8.729 17.795 22.439 1.00 81.00 73 GLU A CA 1
ATOM 606 C C . GLU A 1 73 ? -8.538 16.717 23.520 1.00 81.00 73 GLU A C 1
ATOM 608 O O . GLU A 1 73 ? -7.491 16.068 23.568 1.00 81.00 73 GLU A O 1
ATOM 613 N N . ASP A 1 74 ? -9.568 16.440 24.325 1.00 81.75 74 ASP A N 1
ATOM 614 C CA . ASP A 1 74 ? -9.542 15.353 25.311 1.00 81.75 74 ASP A CA 1
ATOM 615 C C . ASP A 1 74 ? -9.508 13.995 24.610 1.00 81.75 74 ASP A C 1
ATOM 617 O O . ASP A 1 74 ? -8.732 13.118 24.987 1.00 81.75 74 ASP A O 1
ATOM 621 N N . VAL A 1 75 ? -10.265 13.847 23.519 1.00 81.88 75 VAL A N 1
ATOM 622 C CA . VAL A 1 75 ? -10.242 12.634 22.689 1.00 81.88 75 VAL A CA 1
ATOM 623 C C . VAL A 1 75 ? -8.881 12.436 22.025 1.00 81.88 75 VAL A C 1
ATOM 625 O O . VAL A 1 75 ? -8.390 11.308 21.967 1.00 81.88 75 VAL A O 1
ATOM 628 N N . LYS A 1 76 ? -8.217 13.503 21.559 1.00 85.00 76 LYS A N 1
ATOM 629 C CA . LYS A 1 76 ? -6.841 13.399 21.042 1.00 85.00 76 LYS A CA 1
ATOM 630 C C . LYS A 1 76 ? -5.866 12.929 22.120 1.00 85.00 76 LYS A C 1
ATOM 632 O O . LYS A 1 76 ? -5.084 12.014 21.855 1.00 85.00 76 LYS A O 1
ATOM 637 N N . LYS A 1 77 ? -5.928 13.504 23.328 1.00 86.31 77 LYS A N 1
ATOM 638 C CA . LYS A 1 77 ? -5.098 13.086 24.473 1.00 86.31 77 LYS A CA 1
ATOM 639 C C . LYS A 1 77 ? -5.367 11.632 24.854 1.00 86.31 77 LYS A C 1
ATOM 641 O O . LYS A 1 77 ? -4.420 10.868 25.019 1.00 86.31 77 LYS A O 1
ATOM 646 N N . LEU A 1 78 ? -6.635 11.233 24.917 1.00 86.44 78 LEU A N 1
ATOM 647 C CA . LEU A 1 78 ? -7.073 9.872 25.222 1.00 86.44 78 LEU A CA 1
ATOM 648 C C . LEU A 1 78 ? -6.581 8.861 24.169 1.00 86.44 78 LEU A C 1
ATOM 650 O O . LEU A 1 78 ? -6.034 7.813 24.519 1.00 86.44 78 LEU A O 1
ATOM 654 N N . ASN A 1 79 ? -6.692 9.199 22.880 1.00 87.44 79 ASN A N 1
ATOM 655 C CA . ASN A 1 79 ? -6.173 8.390 21.774 1.00 87.44 79 ASN A CA 1
ATOM 656 C C . ASN A 1 79 ? -4.647 8.250 21.830 1.00 87.44 79 ASN A C 1
ATOM 658 O O . ASN A 1 79 ? -4.125 7.144 21.674 1.00 87.44 79 ASN A O 1
ATOM 662 N N . ALA A 1 80 ? -3.930 9.352 22.069 1.00 86.69 80 ALA A N 1
ATOM 663 C CA . ALA A 1 80 ? -2.475 9.350 22.193 1.00 86.69 80 ALA A CA 1
ATOM 664 C C . ALA A 1 80 ? -2.012 8.515 23.395 1.00 86.69 80 ALA A C 1
ATOM 666 O O . ALA A 1 80 ? -1.064 7.737 23.283 1.00 86.69 80 ALA A O 1
ATOM 667 N N . LEU A 1 81 ? -2.708 8.636 24.528 1.00 88.94 81 LEU A N 1
ATOM 668 C CA . LEU A 1 81 ? -2.404 7.889 25.742 1.00 88.94 81 LEU A CA 1
ATOM 669 C C . LEU A 1 81 ? -2.646 6.395 25.560 1.00 88.94 81 LEU A C 1
ATOM 671 O O . LEU A 1 81 ? -1.793 5.594 25.929 1.00 88.94 81 LEU A O 1
ATOM 675 N N . TYR A 1 82 ? -3.751 6.017 24.917 1.00 87.19 82 TYR A N 1
ATOM 676 C CA . TYR A 1 82 ? -3.982 4.620 24.578 1.00 87.19 82 TYR A CA 1
ATOM 677 C C . TYR A 1 82 ? -2.909 4.070 23.644 1.00 87.19 82 TYR A C 1
ATOM 679 O O . TYR A 1 82 ? -2.419 2.972 23.878 1.00 87.19 82 TYR A O 1
ATOM 687 N N . ALA A 1 83 ? -2.521 4.802 22.595 1.00 86.50 83 ALA A N 1
ATOM 688 C CA . ALA A 1 83 ? -1.487 4.331 21.673 1.00 86.50 83 ALA A CA 1
ATOM 689 C C . ALA A 1 83 ? -0.162 4.053 22.406 1.00 86.50 83 ALA A C 1
ATOM 691 O O . ALA A 1 83 ? 0.453 3.008 22.194 1.00 86.50 83 ALA A O 1
ATOM 692 N N . ARG A 1 84 ? 0.227 4.947 23.328 1.00 86.06 84 ARG A N 1
ATOM 693 C CA . ARG A 1 84 ? 1.395 4.762 24.203 1.00 86.06 84 ARG A CA 1
ATOM 694 C C . ARG A 1 84 ? 1.227 3.565 25.137 1.00 86.06 84 ARG A C 1
ATOM 696 O O . ARG A 1 84 ? 2.150 2.767 25.257 1.00 86.06 84 ARG A O 1
ATOM 703 N N . PHE A 1 85 ? 0.058 3.413 25.761 1.00 88.06 85 PHE A N 1
ATOM 704 C CA . PHE A 1 85 ? -0.233 2.307 26.675 1.00 88.06 85 PHE A CA 1
ATOM 705 C C . PHE A 1 85 ? -0.196 0.950 25.966 1.00 88.06 85 PHE A C 1
ATOM 707 O O . PHE A 1 85 ? 0.519 0.053 26.400 1.00 88.06 85 PHE A O 1
ATOM 714 N N . SER A 1 86 ? -0.888 0.827 24.831 1.00 85.62 86 SER A N 1
ATOM 715 C CA . SER A 1 86 ? -0.893 -0.378 23.998 1.00 85.62 86 SER A CA 1
ATOM 716 C C . SER A 1 86 ? 0.521 -0.764 23.567 1.00 85.62 86 SER A C 1
ATOM 718 O O . SER A 1 86 ? 0.893 -1.930 23.640 1.00 85.62 86 SER A O 1
ATOM 720 N N . GLN A 1 87 ? 1.337 0.214 23.161 1.00 84.88 87 GLN A N 1
ATOM 721 C CA . GLN A 1 87 ? 2.729 -0.030 22.787 1.00 84.88 87 GLN A CA 1
ATOM 722 C C . GLN A 1 87 ? 3.597 -0.449 23.982 1.00 84.88 87 GLN A C 1
ATOM 724 O O . GLN A 1 87 ? 4.442 -1.328 23.832 1.00 84.88 87 GLN A O 1
ATOM 729 N N . ALA A 1 88 ? 3.408 0.163 25.152 1.00 86.31 88 ALA A N 1
ATOM 730 C CA . ALA A 1 88 ? 4.158 -0.182 26.356 1.00 86.31 88 ALA A CA 1
ATOM 731 C C . ALA A 1 88 ? 3.819 -1.595 26.861 1.00 86.31 88 ALA A C 1
ATOM 733 O O . ALA A 1 88 ? 4.726 -2.324 27.262 1.00 86.31 88 ALA A O 1
ATOM 734 N N . MET A 1 89 ? 2.545 -1.995 26.772 1.00 84.69 89 MET A N 1
ATOM 735 C CA . MET A 1 89 ? 2.077 -3.348 27.093 1.00 84.69 89 MET A CA 1
ATOM 736 C C . MET A 1 89 ? 2.665 -4.397 26.142 1.00 84.69 89 MET A C 1
ATOM 738 O O . MET A 1 89 ? 3.195 -5.401 26.606 1.00 84.69 89 MET A O 1
ATOM 742 N N . GLU A 1 90 ? 2.646 -4.147 24.828 1.00 82.19 90 GLU A N 1
ATOM 743 C CA . GLU A 1 90 ? 3.243 -5.048 23.827 1.00 82.19 90 GLU A CA 1
ATOM 744 C C . GLU A 1 90 ? 4.758 -5.220 24.006 1.00 82.19 90 GLU A C 1
ATOM 746 O O . GLU A 1 90 ? 5.282 -6.319 23.848 1.00 82.19 90 GLU A O 1
ATOM 751 N N . ASN A 1 91 ? 5.467 -4.141 24.347 1.00 84.06 91 ASN A N 1
ATOM 752 C CA . ASN A 1 91 ? 6.920 -4.157 24.520 1.00 84.06 91 ASN A CA 1
ATOM 753 C C . ASN A 1 91 ? 7.361 -4.631 25.920 1.00 84.06 91 ASN A C 1
ATOM 755 O O . ASN A 1 91 ? 8.560 -4.704 26.182 1.00 84.06 91 ASN A O 1
ATOM 759 N N . GLY A 1 92 ? 6.426 -4.885 26.844 1.00 81.44 92 GLY A N 1
ATOM 760 C CA . GLY A 1 92 ? 6.731 -5.234 28.235 1.00 81.44 92 GLY A CA 1
ATOM 761 C C . GLY A 1 92 ? 7.448 -4.130 29.029 1.00 81.44 92 GLY A C 1
ATOM 762 O O . GLY A 1 92 ? 8.088 -4.420 30.042 1.00 81.44 92 GLY A O 1
ATOM 763 N N . ASN A 1 93 ? 7.368 -2.865 28.595 1.00 82.56 93 ASN A N 1
ATOM 764 C CA . ASN A 1 93 ? 8.087 -1.756 29.225 1.00 82.56 93 ASN A CA 1
ATOM 765 C C . ASN A 1 93 ? 7.349 -1.256 30.480 1.00 82.56 93 ASN A C 1
ATOM 767 O O . ASN A 1 93 ? 6.435 -0.429 30.410 1.00 82.56 93 ASN A O 1
ATOM 771 N N . LYS A 1 94 ? 7.778 -1.748 31.647 1.00 80.81 94 LYS A N 1
ATOM 772 C CA . LYS A 1 94 ? 7.185 -1.425 32.956 1.00 80.81 94 LYS A CA 1
ATOM 773 C C . LYS A 1 94 ? 7.341 0.048 33.354 1.00 80.81 94 LYS A C 1
ATOM 775 O O . LYS A 1 94 ? 6.465 0.578 34.036 1.00 80.81 94 LYS A O 1
ATOM 780 N N . GLU A 1 95 ? 8.410 0.711 32.917 1.00 78.94 95 GLU A N 1
ATOM 781 C CA . GLU A 1 95 ? 8.700 2.106 33.265 1.00 78.94 95 GLU A CA 1
ATOM 782 C C . GLU A 1 95 ? 7.696 3.054 32.599 1.00 78.94 95 GLU A C 1
ATOM 784 O O . GLU A 1 95 ? 7.020 3.824 33.284 1.00 78.94 95 GLU A O 1
ATOM 789 N N . SER A 1 96 ? 7.466 2.890 31.292 1.00 75.06 96 SER A N 1
ATOM 790 C CA . SER A 1 96 ? 6.451 3.661 30.561 1.00 75.06 96 SER A CA 1
ATOM 791 C C . SER A 1 96 ? 5.037 3.424 31.099 1.00 75.06 96 SER A C 1
ATOM 793 O O . SER A 1 96 ? 4.241 4.355 31.177 1.00 75.06 96 SER A O 1
ATOM 795 N N . ILE A 1 97 ? 4.713 2.198 31.529 1.00 80.12 97 ILE A N 1
ATOM 796 C CA . ILE A 1 97 ? 3.411 1.897 32.146 1.00 80.12 97 ILE A CA 1
ATOM 797 C C . ILE A 1 97 ? 3.240 2.670 33.465 1.00 80.12 97 ILE A C 1
ATOM 799 O O . ILE A 1 97 ? 2.152 3.175 33.740 1.00 80.12 97 ILE A O 1
ATOM 803 N N . SER A 1 98 ? 4.298 2.794 34.273 1.00 79.31 98 SER A N 1
ATOM 804 C CA . SER A 1 98 ? 4.257 3.526 35.547 1.00 79.31 98 SER A CA 1
ATOM 805 C C . SER A 1 98 ? 4.046 5.035 35.372 1.00 79.31 98 SER A C 1
ATOM 807 O O . SER A 1 98 ? 3.343 5.659 36.166 1.00 79.31 98 SER A O 1
ATOM 809 N N . GLU A 1 99 ? 4.589 5.612 34.301 1.00 81.75 99 GLU A N 1
ATOM 810 C CA . GLU A 1 99 ? 4.387 7.016 33.949 1.00 81.75 99 GLU A CA 1
ATOM 811 C C . GLU A 1 99 ? 2.958 7.255 33.439 1.00 81.75 99 GLU A C 1
ATOM 813 O O . GLU A 1 99 ? 2.269 8.175 33.882 1.00 81.75 99 GLU A O 1
ATOM 818 N N . ILE A 1 100 ? 2.465 6.361 32.577 1.00 82.62 100 ILE A N 1
ATOM 819 C CA . ILE A 1 100 ? 1.116 6.436 32.003 1.00 82.62 100 ILE A CA 1
ATOM 820 C C . ILE A 1 100 ? 0.033 6.307 33.088 1.00 82.62 100 ILE A C 1
ATOM 822 O O . ILE A 1 100 ? -0.981 7.005 33.018 1.00 82.62 100 ILE A O 1
ATOM 826 N N . LYS A 1 101 ? 0.272 5.499 34.133 1.00 85.25 101 LYS A N 1
ATOM 827 C CA . LYS A 1 101 ? -0.623 5.344 35.297 1.00 85.25 101 LYS A CA 1
ATOM 828 C C . LYS A 1 101 ? -0.950 6.652 36.020 1.00 85.25 101 LYS A C 1
ATOM 830 O O . LYS A 1 101 ? -2.005 6.746 36.636 1.00 85.25 101 LYS A O 1
ATOM 835 N N . LYS A 1 102 ? -0.083 7.666 35.939 1.00 83.75 102 LYS A N 1
ATOM 836 C CA . LYS A 1 102 ? -0.289 8.973 36.593 1.00 83.75 102 LYS A CA 1
ATOM 837 C C . LYS A 1 102 ? -1.295 9.867 35.863 1.00 83.75 102 LYS A C 1
ATOM 839 O O . LYS A 1 102 ? -1.635 10.941 36.349 1.00 83.75 102 LYS A O 1
ATOM 844 N N . SER A 1 103 ? -1.743 9.466 34.677 1.00 85.94 103 SER A N 1
ATOM 845 C CA . SER A 1 103 ? -2.589 10.302 33.830 1.00 85.94 103 SER A CA 1
ATOM 846 C C . SER A 1 103 ? -4.069 10.196 34.190 1.00 85.94 103 SER A C 1
ATOM 848 O O . SER A 1 103 ? -4.579 9.108 34.437 1.00 85.94 103 SER A O 1
ATOM 850 N N . TYR A 1 104 ? -4.790 11.316 34.092 1.00 82.50 104 TYR A N 1
ATOM 851 C CA . TYR A 1 104 ? -6.232 11.406 34.370 1.00 82.50 104 TYR A CA 1
ATOM 852 C C . TYR A 1 104 ? -7.083 10.375 33.604 1.00 82.50 104 TYR A C 1
ATOM 854 O O . TYR A 1 104 ? -8.003 9.777 34.150 1.00 82.50 104 TYR A O 1
ATOM 862 N N . PHE A 1 105 ? -6.741 10.124 32.341 1.00 84.75 105 PHE A N 1
ATOM 863 C CA . PHE A 1 105 ? -7.479 9.217 31.460 1.00 84.75 105 PHE A CA 1
ATOM 864 C C . PHE A 1 105 ? -7.093 7.736 31.600 1.00 84.75 105 PHE A C 1
ATOM 866 O O . PHE A 1 105 ? -7.625 6.893 30.871 1.00 84.75 105 PHE A O 1
ATOM 873 N N . PHE A 1 106 ? -6.160 7.404 32.498 1.00 85.94 106 PHE A N 1
ATOM 874 C CA . PHE A 1 106 ? -5.634 6.049 32.632 1.00 85.94 106 PHE A CA 1
ATOM 875 C C . PHE A 1 106 ? -6.717 4.980 32.863 1.00 85.94 106 PHE A C 1
ATOM 877 O O . PHE A 1 106 ? -6.686 3.984 32.138 1.00 85.94 106 PHE A O 1
ATOM 884 N N . PRO A 1 107 ? -7.711 5.170 33.759 1.00 85.44 107 PRO A N 1
ATOM 885 C CA . PRO A 1 107 ? -8.729 4.147 34.004 1.00 85.44 107 PRO A CA 1
ATOM 886 C C . P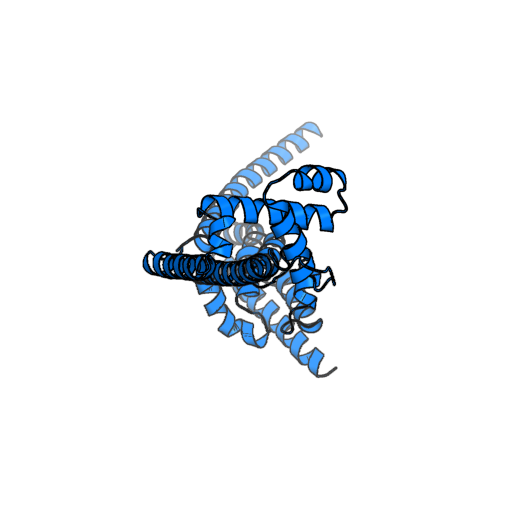RO A 1 107 ? -9.532 3.795 32.748 1.00 85.44 107 PRO A C 1
ATOM 888 O O . PRO A 1 107 ? -9.837 2.630 32.513 1.00 85.44 107 PRO A O 1
ATOM 891 N N . ILE A 1 108 ? -9.832 4.782 31.901 1.00 85.00 108 ILE A N 1
ATOM 892 C CA . ILE A 1 108 ? -10.556 4.556 30.644 1.00 85.00 108 ILE A CA 1
ATOM 893 C C . ILE A 1 108 ? -9.672 3.767 29.678 1.00 85.00 108 ILE A C 1
ATOM 895 O O . ILE A 1 108 ? -10.116 2.770 29.113 1.00 85.00 108 ILE A O 1
ATOM 899 N N . VAL A 1 109 ? -8.413 4.177 29.505 1.00 87.25 109 VAL A N 1
ATOM 900 C CA . VAL A 1 109 ? -7.483 3.520 28.576 1.00 87.25 109 VAL A CA 1
ATOM 901 C C . VAL A 1 109 ? -7.198 2.080 28.969 1.00 87.25 109 VAL A C 1
ATOM 903 O O . VAL A 1 109 ? -7.243 1.201 28.110 1.00 87.25 109 VAL A O 1
ATOM 906 N N . GLU A 1 110 ? -6.920 1.845 30.246 1.00 88.19 110 GLU A N 1
ATOM 907 C CA . GLU A 1 110 ? -6.605 0.522 30.759 1.00 88.19 110 GLU A CA 1
ATOM 908 C C . GLU A 1 110 ? -7.783 -0.432 30.528 1.00 88.19 110 GLU A C 1
ATOM 910 O O . GLU A 1 110 ? -7.623 -1.467 29.883 1.00 88.19 110 GLU A O 1
ATOM 915 N N . ASN A 1 111 ? -8.985 -0.058 30.976 1.00 86.31 111 ASN A N 1
ATOM 916 C CA . ASN A 1 111 ? -10.176 -0.894 30.814 1.00 86.31 111 ASN A CA 1
ATOM 917 C C . ASN A 1 111 ? -10.557 -1.087 29.338 1.00 86.31 111 ASN A C 1
ATOM 919 O O . ASN A 1 111 ? -10.964 -2.180 28.957 1.00 86.31 111 ASN A O 1
ATOM 923 N N . THR A 1 112 ? -10.353 -0.077 28.486 1.00 85.19 112 THR A N 1
ATOM 924 C CA . THR A 1 112 ? -10.556 -0.210 27.032 1.00 85.19 112 THR A CA 1
ATOM 925 C C . THR A 1 112 ? -9.586 -1.214 26.419 1.00 85.19 112 THR A C 1
ATOM 927 O O . THR A 1 112 ? -9.983 -2.004 25.572 1.00 85.19 112 THR A O 1
ATOM 930 N N . TYR A 1 113 ? -8.322 -1.222 26.852 1.00 85.38 113 TYR A N 1
ATOM 931 C CA . TYR A 1 113 ? -7.326 -2.169 26.349 1.00 85.38 113 TYR A CA 1
ATOM 932 C C . TYR A 1 113 ? -7.664 -3.609 26.743 1.00 85.38 113 TYR A C 1
ATOM 934 O O . TYR A 1 113 ? -7.568 -4.512 25.913 1.00 85.38 113 TYR A O 1
ATOM 942 N N . TYR A 1 114 ? -8.085 -3.835 27.990 1.00 84.88 114 TYR A N 1
ATOM 943 C CA . TYR A 1 114 ? -8.527 -5.160 28.431 1.00 84.88 114 TYR A CA 1
ATOM 944 C C . TYR A 1 114 ? -9.798 -5.607 27.690 1.00 84.88 114 TYR A C 1
ATOM 946 O O . TYR A 1 114 ? -9.861 -6.748 27.233 1.00 84.88 114 TYR A O 1
ATOM 954 N N . PHE A 1 115 ? -10.750 -4.691 27.478 1.00 84.81 115 PHE A N 1
ATOM 955 C CA . PHE A 1 115 ? -11.974 -4.944 26.716 1.00 84.81 115 PHE A CA 1
ATOM 956 C C . PHE A 1 115 ? -11.698 -5.300 25.244 1.00 84.81 115 PHE A C 1
ATOM 958 O O . PHE A 1 115 ? -12.197 -6.311 24.757 1.00 84.81 115 PHE A O 1
ATOM 965 N N . GLU A 1 116 ? -10.865 -4.523 24.538 1.00 83.12 116 GLU A N 1
ATOM 966 C CA . GLU A 1 116 ? -10.514 -4.775 23.129 1.00 83.12 116 GLU A CA 1
ATOM 967 C C . GLU A 1 116 ? -9.753 -6.103 22.935 1.00 83.12 116 GLU A C 1
ATOM 969 O O . GLU A 1 116 ? -9.898 -6.742 21.894 1.00 83.12 116 GLU A O 1
ATOM 974 N N . ASN A 1 117 ? -8.968 -6.542 23.928 1.00 82.38 117 ASN A N 1
ATOM 975 C CA . ASN A 1 117 ? -8.190 -7.787 23.864 1.00 82.38 117 ASN A CA 1
ATOM 976 C C . ASN A 1 117 ? -8.921 -9.021 24.427 1.00 82.38 117 ASN A C 1
ATOM 978 O O . ASN A 1 117 ? -8.322 -10.0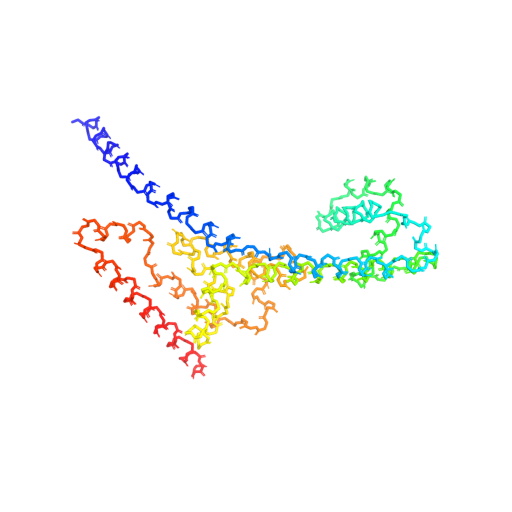94 24.494 1.00 82.38 117 ASN A O 1
ATOM 982 N N . GLY A 1 118 ? -10.191 -8.896 24.833 1.00 76.81 118 GLY A N 1
ATOM 983 C CA . GLY A 1 118 ? -10.975 -10.014 25.376 1.00 76.81 118 GLY A CA 1
ATOM 984 C C . GLY A 1 118 ? -10.444 -10.556 26.708 1.00 76.81 118 GLY A C 1
ATOM 985 O O . GLY A 1 118 ? -10.638 -11.726 27.028 1.00 76.81 118 GLY A O 1
ATOM 986 N N . LEU A 1 119 ? -9.736 -9.723 27.472 1.00 77.44 119 LEU A N 1
ATOM 987 C CA . LEU A 1 119 ? -9.188 -10.079 28.775 1.00 77.44 119 LEU A CA 1
ATOM 988 C C . LEU A 1 119 ? -10.239 -9.779 29.853 1.00 77.44 119 LEU A C 1
ATOM 990 O O . LEU A 1 119 ? -10.668 -8.635 29.998 1.00 77.44 119 LEU A O 1
ATOM 994 N N . ASN A 1 120 ? -10.641 -10.797 30.620 1.00 64.38 120 ASN A N 1
ATOM 995 C CA . ASN A 1 120 ? -11.622 -10.647 31.698 1.00 64.38 120 ASN A CA 1
ATOM 996 C C . ASN A 1 120 ? -11.038 -9.819 32.851 1.00 64.38 120 ASN A C 1
ATOM 998 O O . ASN A 1 120 ? -10.320 -10.333 33.707 1.00 64.38 120 ASN A O 1
ATOM 1002 N N . LYS A 1 121 ? -11.362 -8.526 32.858 1.00 76.25 121 LYS A N 1
ATOM 1003 C CA . LYS A 1 121 ? -11.166 -7.611 33.979 1.00 76.25 121 LYS A CA 1
ATOM 1004 C C . LYS A 1 121 ? -12.519 -6.994 34.306 1.00 76.25 121 LYS A C 1
ATOM 1006 O O . LYS A 1 121 ? -13.182 -6.485 33.403 1.00 76.25 121 LYS A O 1
ATOM 1011 N N . ASP A 1 122 ? -12.921 -7.039 35.571 1.00 76.31 122 ASP A N 1
ATOM 1012 C CA . ASP A 1 122 ? -14.162 -6.404 36.008 1.00 76.31 122 ASP A CA 1
ATOM 1013 C C . ASP A 1 122 ? -14.054 -4.890 35.818 1.00 76.31 122 ASP A C 1
ATOM 1015 O O . ASP A 1 122 ? -13.262 -4.210 36.474 1.00 76.31 122 ASP A O 1
ATOM 1019 N N . ILE A 1 123 ? -14.827 -4.372 34.863 1.00 76.62 123 ILE A N 1
ATOM 1020 C CA . ILE A 1 123 ? -14.887 -2.942 34.577 1.00 76.62 123 ILE A CA 1
ATOM 1021 C C . ILE A 1 123 ? -15.845 -2.313 35.596 1.00 76.62 123 ILE A C 1
ATOM 1023 O O . ILE A 1 123 ? -17.003 -2.738 35.662 1.00 76.62 123 ILE A O 1
ATOM 1027 N N . PRO A 1 124 ? -15.415 -1.291 36.357 1.00 80.50 124 PRO A N 1
ATOM 1028 C CA . PRO A 1 124 ? -16.296 -0.553 37.256 1.00 80.50 124 PRO A CA 1
ATOM 1029 C C . PRO A 1 124 ? -17.561 -0.045 36.540 1.00 80.50 124 PRO A C 1
ATOM 1031 O O . PRO A 1 124 ? -17.491 0.429 35.402 1.00 80.50 124 PRO A O 1
ATOM 1034 N N . ASN A 1 125 ? -18.728 -0.151 37.188 1.00 78.38 125 ASN A N 1
ATOM 1035 C CA . ASN A 1 125 ? -20.027 0.180 36.575 1.00 78.38 125 ASN A CA 1
ATOM 1036 C C . ASN A 1 125 ? -20.119 1.636 36.082 1.00 78.38 125 ASN A C 1
ATOM 1038 O O . ASN A 1 125 ? -20.810 1.905 35.104 1.00 78.38 125 ASN A O 1
ATOM 1042 N N . ASP A 1 126 ? -19.404 2.560 36.720 1.00 77.31 126 ASP A N 1
ATOM 1043 C CA . ASP A 1 126 ? -19.298 3.977 36.354 1.00 77.31 126 ASP A CA 1
ATOM 1044 C C . ASP A 1 126 ? -18.453 4.224 35.091 1.00 77.31 126 ASP A C 1
ATOM 1046 O O . ASP A 1 126 ? -18.660 5.213 34.387 1.00 77.31 126 ASP A O 1
ATOM 1050 N N . LEU A 1 127 ? -17.520 3.319 34.780 1.00 81.19 127 LEU A N 1
ATOM 1051 C CA . LEU A 1 127 ? -16.640 3.399 33.611 1.00 81.19 127 LEU A CA 1
ATOM 1052 C C . LEU A 1 127 ? -17.116 2.540 32.440 1.00 81.19 127 LEU A C 1
ATOM 1054 O O . LEU A 1 127 ? -16.731 2.809 31.303 1.00 81.19 127 LEU A O 1
ATOM 1058 N N . LYS A 1 128 ? -17.948 1.525 32.689 1.00 82.94 128 LYS A N 1
ATOM 1059 C CA . LYS A 1 128 ? -18.375 0.540 31.685 1.00 82.94 128 LYS A CA 1
ATOM 1060 C C . LYS A 1 128 ? -18.962 1.183 30.429 1.00 82.94 128 LYS A C 1
ATOM 1062 O O . LYS A 1 128 ? -18.553 0.834 29.325 1.00 82.94 128 LYS A O 1
ATOM 1067 N N . GLU A 1 129 ? -19.855 2.155 30.594 1.00 82.50 129 GLU A N 1
ATOM 1068 C CA . GLU A 1 129 ? -20.492 2.848 29.471 1.00 82.50 129 GLU A CA 1
ATOM 1069 C C . GLU A 1 129 ? -19.482 3.668 28.647 1.00 82.50 129 GLU A C 1
ATOM 1071 O O . GLU A 1 129 ? -19.465 3.595 27.418 1.00 82.50 129 GLU A O 1
ATOM 1076 N N . VAL A 1 130 ? -18.591 4.409 29.314 1.00 84.31 130 VAL A N 1
ATOM 1077 C CA . VAL A 1 130 ? -17.579 5.254 28.655 1.00 84.31 130 VAL A CA 1
ATOM 1078 C C . VAL A 1 130 ? -16.526 4.400 27.949 1.00 84.31 130 VAL A C 1
ATOM 1080 O O . VAL A 1 130 ? -16.115 4.725 26.838 1.00 84.31 130 VAL A O 1
ATOM 1083 N N . VAL A 1 131 ? -16.110 3.293 28.568 1.00 86.38 131 VAL A N 1
ATOM 1084 C CA . VAL A 1 131 ? -15.149 2.336 28.003 1.00 86.38 131 VAL A CA 1
ATOM 1085 C C . VAL A 1 131 ? -15.714 1.676 26.747 1.00 86.38 131 VAL A C 1
ATOM 1087 O O . VAL A 1 131 ? -15.032 1.644 25.725 1.00 86.38 131 VAL A O 1
ATOM 1090 N N . GLN A 1 132 ? -16.964 1.205 26.785 1.00 86.44 132 GLN A N 1
ATOM 1091 C CA . GLN A 1 132 ? -17.623 0.608 25.619 1.00 86.44 132 GLN A CA 1
ATOM 1092 C C . GLN A 1 132 ? -17.801 1.627 24.491 1.00 86.44 132 GLN A C 1
ATOM 1094 O O . GLN A 1 132 ? -17.397 1.367 23.357 1.00 86.44 132 GLN A O 1
ATOM 1099 N N . ALA A 1 133 ? -18.314 2.817 24.810 1.00 86.62 133 ALA A N 1
ATOM 1100 C CA . ALA A 1 133 ? -18.484 3.885 23.831 1.00 86.62 133 ALA A CA 1
ATOM 1101 C C . ALA A 1 133 ? -17.148 4.301 23.198 1.00 86.62 133 ALA A C 1
ATOM 1103 O O . ALA A 1 133 ? -17.071 4.517 21.988 1.00 86.62 133 ALA A O 1
ATOM 1104 N N . TYR A 1 134 ? -16.076 4.382 23.994 1.00 87.12 134 TYR A N 1
ATOM 1105 C CA . TYR A 1 134 ? -14.757 4.758 23.495 1.00 87.12 134 TYR A CA 1
ATOM 1106 C C . TYR A 1 134 ? -14.138 3.658 22.632 1.00 87.12 134 TYR A C 1
ATOM 1108 O O . TYR A 1 134 ? -13.588 3.976 21.577 1.00 87.12 134 TYR A O 1
ATOM 1116 N N . ALA A 1 135 ? -14.277 2.384 23.015 1.00 87.38 135 ALA A N 1
ATOM 1117 C CA . ALA A 1 135 ? -13.853 1.240 22.206 1.00 87.38 135 ALA A CA 1
ATOM 1118 C C . ALA A 1 135 ? -14.566 1.213 20.841 1.00 87.38 135 ALA A C 1
ATOM 1120 O O . ALA A 1 135 ? -13.930 1.058 19.794 1.00 87.38 135 ALA A O 1
ATOM 1121 N N . GLU A 1 136 ? -15.884 1.428 20.824 1.00 88.69 136 GLU A N 1
ATOM 1122 C CA . GLU A 1 136 ? -16.665 1.492 19.586 1.00 88.69 136 GLU A CA 1
ATOM 1123 C C . GLU A 1 136 ? -16.289 2.695 18.720 1.00 88.69 136 GLU A C 1
ATOM 1125 O O . GLU A 1 136 ? -16.050 2.539 17.518 1.00 88.69 136 GLU A O 1
ATOM 1130 N N . PHE A 1 137 ? -16.186 3.886 19.318 1.00 89.56 137 PHE A N 1
ATOM 1131 C CA . PHE A 1 137 ? -15.734 5.104 18.643 1.00 89.56 137 PHE A CA 1
ATOM 1132 C C . PHE A 1 137 ? -14.378 4.881 17.974 1.00 89.56 137 PHE A C 1
ATOM 1134 O O . PHE A 1 137 ? -14.188 5.190 16.798 1.00 89.56 137 PHE A O 1
ATOM 1141 N N . ARG A 1 138 ? -13.442 4.283 18.709 1.00 88.31 138 ARG A N 1
ATOM 1142 C CA . ARG A 1 138 ? -12.109 3.925 18.238 1.00 88.31 138 ARG A CA 1
ATOM 1143 C C . ARG A 1 138 ? -12.138 2.973 17.061 1.00 88.31 138 ARG A C 1
ATOM 1145 O O . ARG A 1 138 ? -11.475 3.243 16.060 1.00 88.31 138 ARG A O 1
ATOM 1152 N N . LYS A 1 139 ? -12.914 1.896 17.157 1.00 88.06 139 LYS A N 1
ATOM 1153 C CA . LYS A 1 139 ? -13.076 0.922 16.076 1.00 88.06 139 LYS A CA 1
ATOM 1154 C C . LYS A 1 139 ? -13.654 1.584 14.824 1.00 88.06 139 LYS A C 1
ATOM 1156 O O . LYS A 1 139 ? -13.071 1.457 13.749 1.00 88.06 139 LYS A O 1
ATOM 1161 N N . LYS A 1 140 ? -14.734 2.362 14.963 1.00 90.94 140 LYS A N 1
ATOM 1162 C CA . LYS A 1 140 ? -15.348 3.128 13.862 1.00 90.94 140 LYS A CA 1
ATOM 1163 C C . LYS A 1 140 ? -14.362 4.125 13.242 1.00 90.94 140 LYS A C 1
ATOM 1165 O O . LYS A 1 140 ? -14.234 4.180 12.023 1.00 90.94 140 LYS A O 1
ATOM 1170 N N . MET A 1 141 ? -13.620 4.867 14.064 1.00 88.56 141 MET A N 1
ATOM 1171 C CA . MET A 1 141 ? -12.635 5.852 13.608 1.00 88.56 141 MET A CA 1
ATOM 1172 C C . MET A 1 141 ? -11.453 5.194 12.885 1.00 88.56 141 MET A C 1
ATOM 1174 O O . MET A 1 141 ? -10.985 5.698 11.864 1.00 88.56 141 MET A O 1
ATOM 1178 N N . GLN A 1 142 ? -10.974 4.050 13.379 1.00 86.06 142 GLN A N 1
ATOM 1179 C CA . GLN A 1 142 ? -9.937 3.271 12.707 1.00 86.06 142 GLN A CA 1
ATOM 1180 C C . GLN A 1 142 ? -10.426 2.744 11.357 1.00 86.06 142 GLN A C 1
ATOM 1182 O O . GLN A 1 142 ? -9.708 2.891 10.373 1.00 86.06 142 GLN A O 1
ATOM 1187 N N . LEU A 1 143 ? -11.633 2.176 11.288 1.00 88.69 143 LEU A N 1
ATOM 1188 C CA . LEU A 1 143 ? -12.229 1.704 10.035 1.00 88.69 143 LEU A CA 1
ATOM 1189 C C . LEU A 1 143 ? -12.392 2.844 9.024 1.00 88.69 143 LEU A C 1
ATOM 1191 O O . LEU A 1 143 ? -11.945 2.710 7.888 1.00 88.69 143 LEU A O 1
ATOM 1195 N N . LEU A 1 144 ? -12.920 3.992 9.453 1.00 90.88 144 LEU A N 1
ATOM 1196 C CA . LEU A 1 144 ? -13.077 5.159 8.588 1.00 90.88 144 LEU A CA 1
ATOM 1197 C C . LEU A 1 144 ? -11.732 5.670 8.060 1.00 90.88 144 LEU A C 1
ATOM 1199 O O . LEU A 1 144 ? -11.608 5.980 6.879 1.00 90.88 144 LEU A O 1
ATOM 1203 N N . LYS A 1 145 ? -10.703 5.715 8.914 1.00 88.69 145 LYS A N 1
ATOM 1204 C CA . LYS A 1 145 ? -9.351 6.102 8.497 1.00 88.69 145 LYS A CA 1
ATOM 1205 C C . LYS A 1 145 ? -8.767 5.128 7.471 1.00 88.69 145 LYS A C 1
ATOM 1207 O O . LYS A 1 145 ? -8.104 5.563 6.534 1.00 88.69 145 LYS A O 1
ATOM 1212 N N . LYS A 1 146 ? -9.016 3.823 7.623 1.00 86.94 146 LYS A N 1
ATOM 1213 C CA . LYS A 1 146 ? -8.614 2.825 6.621 1.00 86.94 146 LYS A CA 1
ATOM 1214 C C . LYS A 1 146 ? -9.337 3.054 5.295 1.00 86.94 146 LYS A C 1
ATOM 1216 O O . LYS A 1 146 ? -8.688 3.042 4.255 1.00 86.94 146 LYS A O 1
ATOM 1221 N N . GLU A 1 147 ? -10.650 3.294 5.318 1.00 89.00 147 GLU A N 1
ATOM 1222 C CA . GLU A 1 147 ? -11.424 3.629 4.114 1.00 89.00 147 GLU A CA 1
ATOM 1223 C C . GLU A 1 147 ? -10.870 4.881 3.419 1.00 89.00 147 GLU A C 1
ATOM 1225 O O . GLU A 1 147 ? -10.659 4.869 2.207 1.00 89.00 147 GLU A O 1
ATOM 1230 N N . GLU A 1 148 ? -10.572 5.934 4.185 1.00 89.81 148 GLU A N 1
ATOM 1231 C CA . GLU A 1 148 ? -9.978 7.179 3.689 1.00 89.81 148 GLU A CA 1
ATOM 1232 C C . GLU A 1 148 ? -8.617 6.932 3.018 1.00 89.81 148 GLU A C 1
ATOM 1234 O O . GLU A 1 148 ? -8.395 7.370 1.887 1.00 89.81 148 GLU A O 1
ATOM 1239 N N . GLU A 1 149 ? -7.721 6.180 3.666 1.00 85.94 149 GLU A N 1
ATOM 1240 C CA . GLU A 1 149 ? -6.402 5.828 3.123 1.00 85.94 149 GLU A CA 1
ATOM 1241 C C . GLU A 1 149 ? -6.514 4.974 1.840 1.00 85.94 149 GLU A C 1
ATOM 1243 O O . GLU A 1 149 ? -5.789 5.220 0.871 1.00 85.94 149 GLU A O 1
ATOM 1248 N N . VAL A 1 150 ? -7.457 4.023 1.780 1.00 85.50 150 VAL A N 1
ATOM 1249 C CA . VAL A 1 150 ? -7.726 3.212 0.576 1.00 85.50 150 VAL A CA 1
ATOM 1250 C C . VAL A 1 150 ? -8.257 4.074 -0.570 1.00 85.50 150 VAL A C 1
ATOM 1252 O O . VAL A 1 150 ? -7.795 3.938 -1.707 1.00 85.50 150 VAL A O 1
ATOM 1255 N N . VAL A 1 151 ? -9.217 4.964 -0.302 1.00 88.50 151 VAL A N 1
ATOM 1256 C CA . VAL A 1 151 ? -9.767 5.872 -1.321 1.00 88.50 151 VAL A CA 1
ATOM 1257 C C . VAL A 1 151 ? -8.689 6.825 -1.824 1.00 88.50 151 VAL A C 1
ATOM 1259 O O . VAL A 1 151 ? -8.562 6.997 -3.037 1.00 88.50 151 VAL A O 1
ATOM 1262 N N . LYS A 1 152 ? -7.866 7.374 -0.924 1.00 88.94 152 LYS A N 1
ATOM 1263 C CA . LYS A 1 152 ? -6.748 8.251 -1.278 1.00 88.94 152 LYS A CA 1
ATOM 1264 C C . LYS A 1 152 ? -5.793 7.567 -2.251 1.00 88.94 152 LYS A C 1
ATOM 1266 O O . LYS A 1 152 ? -5.542 8.114 -3.316 1.00 88.94 152 LYS A O 1
ATOM 1271 N N . ILE A 1 153 ? -5.319 6.359 -1.934 1.00 85.56 153 ILE A N 1
ATOM 1272 C CA . ILE A 1 153 ? -4.410 5.608 -2.819 1.00 85.56 153 ILE A CA 1
ATOM 1273 C C . ILE A 1 153 ? -5.070 5.307 -4.163 1.00 85.56 153 ILE A C 1
ATOM 1275 O O . ILE A 1 153 ? -4.446 5.484 -5.207 1.00 85.56 153 ILE A O 1
ATOM 1279 N N . ASN A 1 154 ? -6.337 4.896 -4.158 1.00 85.81 154 ASN A N 1
ATOM 1280 C CA . ASN A 1 154 ? -7.064 4.550 -5.378 1.00 85.81 154 ASN A CA 1
ATOM 1281 C C . ASN A 1 154 ? -7.283 5.733 -6.329 1.00 85.81 154 ASN A C 1
ATOM 1283 O O . ASN A 1 154 ? -7.477 5.499 -7.522 1.00 85.81 154 ASN A O 1
ATOM 1287 N N . LYS A 1 155 ? -7.285 6.972 -5.821 1.00 89.75 155 LYS A N 1
ATOM 1288 C CA . LYS A 1 155 ? -7.424 8.178 -6.647 1.00 89.75 155 LYS A CA 1
ATOM 1289 C C . LYS A 1 155 ? -6.110 8.667 -7.252 1.00 89.75 155 LYS A C 1
ATOM 1291 O O . LYS A 1 155 ? -6.165 9.403 -8.229 1.00 89.75 155 LYS A O 1
ATOM 1296 N N . THR A 1 156 ? -4.961 8.220 -6.748 1.00 90.38 156 THR A N 1
ATOM 1297 C CA . THR A 1 156 ? -3.654 8.556 -7.339 1.00 90.38 156 THR A CA 1
ATOM 1298 C C . THR A 1 156 ? -3.527 8.012 -8.766 1.00 90.38 156 THR A C 1
ATOM 1300 O O . THR A 1 156 ? -4.166 7.017 -9.123 1.00 90.38 156 THR A O 1
ATOM 1303 N N . PHE A 1 157 ? -2.669 8.615 -9.593 1.00 90.75 157 PHE A N 1
ATOM 1304 C CA . PHE A 1 157 ? -2.409 8.135 -10.952 1.00 90.75 157 PHE A CA 1
ATOM 1305 C C . PHE A 1 157 ? -1.861 6.705 -10.946 1.00 90.75 157 PHE A C 1
ATOM 1307 O O . PHE A 1 157 ? -2.289 5.876 -11.750 1.00 90.75 157 PHE A O 1
ATOM 1314 N N . ALA A 1 158 ? -0.960 6.393 -10.009 1.00 88.25 158 ALA A N 1
ATOM 1315 C CA . ALA A 1 158 ? -0.436 5.046 -9.819 1.00 88.25 158 ALA A CA 1
ATOM 1316 C C . ALA A 1 158 ? -1.540 4.058 -9.415 1.00 88.25 158 ALA A C 1
ATOM 1318 O O . ALA A 1 158 ? -1.589 2.954 -9.953 1.00 88.25 158 ALA A O 1
ATOM 1319 N N . GLY A 1 159 ? -2.458 4.450 -8.524 1.00 88.94 159 GLY A N 1
ATOM 1320 C CA . GLY A 1 159 ? -3.610 3.631 -8.134 1.00 88.94 159 GLY A CA 1
ATOM 1321 C C . GLY A 1 159 ? -4.579 3.376 -9.290 1.00 88.94 159 GLY A C 1
ATOM 1322 O O . GLY A 1 159 ? -5.024 2.245 -9.498 1.00 88.94 159 GLY A O 1
ATOM 1323 N N . TYR A 1 160 ? -4.847 4.399 -10.100 1.00 89.94 160 TYR A N 1
ATOM 1324 C CA . TYR A 1 160 ? -5.643 4.268 -11.318 1.00 89.94 160 TYR A CA 1
ATOM 1325 C C . TYR A 1 160 ? -4.994 3.312 -12.330 1.00 89.94 160 TYR A C 1
ATOM 1327 O O . TYR A 1 160 ? -5.659 2.410 -12.849 1.00 89.94 160 TYR A O 1
ATOM 1335 N N . LEU A 1 161 ? -3.687 3.463 -12.579 1.00 90.88 161 LEU A N 1
ATOM 1336 C CA . LEU A 1 161 ? -2.931 2.576 -13.463 1.00 90.88 161 LEU A CA 1
ATOM 1337 C C . LEU A 1 161 ? -2.912 1.138 -12.924 1.00 90.88 161 LEU A C 1
ATOM 1339 O O . LEU A 1 161 ? -3.156 0.200 -13.679 1.00 90.88 161 LEU A O 1
ATOM 1343 N N . ALA A 1 162 ? -2.720 0.961 -11.616 1.00 91.12 162 ALA A N 1
ATOM 1344 C CA . ALA A 1 162 ? -2.719 -0.342 -10.956 1.00 91.12 162 ALA A CA 1
ATOM 1345 C C . ALA A 1 162 ? -4.062 -1.080 -11.090 1.00 91.12 162 ALA A C 1
ATOM 1347 O O . ALA A 1 162 ? -4.070 -2.287 -11.344 1.00 91.12 162 ALA A O 1
ATOM 1348 N N . LYS A 1 163 ? -5.194 -0.368 -10.981 1.00 90.38 163 LYS A N 1
ATOM 1349 C CA . LYS A 1 163 ? -6.532 -0.938 -11.227 1.00 90.38 163 LYS A CA 1
ATOM 1350 C C . LYS A 1 163 ? -6.748 -1.317 -12.687 1.00 90.38 163 LYS A C 1
ATOM 1352 O O . LYS A 1 163 ? -7.343 -2.350 -12.967 1.00 90.38 163 LYS A O 1
ATOM 1357 N N . LYS A 1 164 ? -6.243 -0.522 -13.636 1.00 91.56 164 LYS A N 1
ATOM 1358 C CA . LYS A 1 164 ? -6.278 -0.906 -15.057 1.00 91.56 164 LYS A CA 1
ATOM 1359 C C . LYS A 1 164 ? -5.445 -2.156 -15.326 1.00 91.56 164 LYS A C 1
ATOM 1361 O O . LYS A 1 164 ? -5.898 -3.046 -16.040 1.00 91.56 164 LYS A O 1
ATOM 1366 N N . MET A 1 165 ? -4.260 -2.244 -14.723 1.00 90.62 165 MET A N 1
ATOM 1367 C CA . MET A 1 165 ? -3.404 -3.430 -14.811 1.00 90.62 165 MET A CA 1
ATOM 1368 C C . MET A 1 165 ? -4.068 -4.676 -14.220 1.00 90.62 165 MET A C 1
ATOM 1370 O O . MET A 1 165 ? -3.790 -5.777 -14.686 1.00 90.62 165 MET A O 1
ATOM 1374 N N . GLU A 1 166 ? -4.975 -4.517 -13.251 1.00 90.81 166 GLU A N 1
ATOM 1375 C CA . GLU A 1 166 ? -5.686 -5.631 -12.617 1.00 90.81 166 GLU A CA 1
ATOM 1376 C C . GLU A 1 166 ? -6.465 -6.465 -13.631 1.00 90.81 166 GLU A C 1
ATOM 1378 O O . GLU A 1 166 ? -6.502 -7.678 -13.504 1.00 90.81 166 GLU A O 1
ATOM 1383 N N . VAL A 1 167 ? -6.996 -5.871 -14.703 1.00 89.38 167 VAL A N 1
ATOM 1384 C CA . VAL A 1 167 ? -7.668 -6.635 -15.769 1.00 89.38 167 VAL A CA 1
ATOM 1385 C C . VAL A 1 167 ? -6.740 -7.699 -16.363 1.00 89.38 167 VAL A C 1
ATOM 1387 O O . VAL A 1 167 ? -7.156 -8.834 -16.587 1.00 89.38 167 VAL A O 1
ATOM 1390 N N . VAL A 1 168 ? -5.468 -7.351 -16.565 1.00 91.31 168 VAL A N 1
ATOM 1391 C CA . VAL A 1 168 ? -4.461 -8.246 -17.146 1.00 91.31 168 VAL A CA 1
ATOM 1392 C C . VAL A 1 168 ? -3.889 -9.192 -16.094 1.00 91.31 168 VAL A C 1
ATOM 1394 O O . VAL A 1 168 ? -3.637 -10.356 -16.397 1.00 91.31 168 VAL A O 1
ATOM 1397 N N . THR A 1 169 ? -3.691 -8.724 -14.859 1.00 92.00 169 THR A N 1
ATOM 1398 C CA . THR A 1 169 ? -3.020 -9.491 -13.798 1.00 92.00 169 THR A CA 1
ATOM 1399 C C . THR A 1 169 ? -3.967 -10.299 -12.901 1.00 92.00 169 THR A C 1
ATOM 1401 O O . THR A 1 169 ? -3.512 -11.180 -12.168 1.00 92.00 169 THR A O 1
ATOM 1404 N N . LYS A 1 170 ? -5.287 -10.114 -13.014 1.00 89.69 170 LYS A N 1
ATOM 1405 C CA . LYS A 1 170 ? -6.310 -10.889 -12.292 1.00 89.69 170 LYS A CA 1
ATOM 1406 C C . LYS A 1 170 ? -6.215 -12.406 -12.510 1.00 89.69 170 LYS A C 1
ATOM 1408 O O . LYS A 1 170 ? -6.360 -13.124 -11.520 1.00 89.69 170 LYS A O 1
ATOM 1413 N N . PRO A 1 171 ? -5.906 -12.938 -13.712 1.00 89.19 171 PRO A N 1
ATOM 1414 C CA . PRO A 1 171 ? -5.647 -14.370 -13.900 1.00 89.19 171 PRO A CA 1
ATOM 1415 C C . PRO A 1 171 ? -4.458 -14.899 -13.084 1.00 89.19 171 PRO A C 1
ATOM 1417 O O . PRO A 1 171 ? -4.461 -16.059 -12.679 1.00 89.19 171 PRO A O 1
ATOM 1420 N N . LEU A 1 172 ? -3.469 -14.046 -12.788 1.00 89.50 172 LEU A N 1
ATOM 1421 C CA . LEU A 1 172 ? -2.353 -14.372 -11.892 1.00 89.50 172 LEU A CA 1
ATOM 1422 C C . LEU A 1 172 ? -2.738 -14.267 -10.405 1.00 89.50 172 LEU A C 1
ATOM 1424 O O . LEU A 1 172 ? -1.989 -14.678 -9.519 1.00 89.50 172 LEU A O 1
ATOM 1428 N N . GLY A 1 173 ? -3.917 -13.719 -10.108 1.00 88.25 173 GLY A N 1
ATOM 1429 C CA . GLY A 1 173 ? -4.368 -13.440 -8.752 1.00 88.25 173 GLY A CA 1
ATOM 1430 C C . GLY A 1 173 ? -3.670 -12.244 -8.107 1.00 88.25 173 GLY A C 1
ATOM 1431 O O . GLY A 1 173 ? -3.657 -12.179 -6.879 1.00 88.25 173 GLY A O 1
ATOM 1432 N N . PHE A 1 174 ? -3.085 -11.341 -8.903 1.00 91.69 174 PHE A N 1
ATOM 1433 C CA . PHE A 1 174 ? -2.527 -10.080 -8.415 1.00 91.69 174 PHE A CA 1
ATOM 1434 C C . PHE A 1 174 ? -3.628 -9.024 -8.352 1.00 91.69 174 PHE A C 1
ATOM 1436 O O . PHE A 1 174 ? -4.353 -8.811 -9.323 1.00 91.69 174 PHE A O 1
ATOM 1443 N N . ASP A 1 175 ? -3.745 -8.373 -7.201 1.00 90.56 175 ASP A N 1
ATOM 1444 C CA . ASP A 1 175 ? -4.688 -7.285 -6.974 1.00 90.56 175 ASP A CA 1
ATOM 1445 C C . ASP A 1 175 ? -4.040 -5.917 -7.233 1.00 90.56 175 ASP A C 1
ATOM 1447 O O . ASP A 1 175 ? -2.834 -5.798 -7.483 1.00 90.56 175 ASP A O 1
ATOM 1451 N N . TYR A 1 176 ? -4.834 -4.850 -7.130 1.00 88.25 176 TYR A N 1
ATOM 1452 C CA . TYR A 1 176 ? -4.328 -3.483 -7.267 1.00 88.25 176 TYR A CA 1
ATOM 1453 C C . TYR A 1 176 ? -3.173 -3.161 -6.293 1.00 88.25 176 TYR A C 1
ATOM 1455 O O . TYR A 1 176 ? -2.311 -2.349 -6.629 1.00 88.25 176 TYR A O 1
ATOM 1463 N N . ARG A 1 177 ? -3.114 -3.803 -5.110 1.00 89.88 177 ARG A N 1
ATOM 1464 C CA . ARG A 1 177 ? -2.042 -3.621 -4.108 1.00 89.88 177 ARG A CA 1
ATOM 1465 C C . ARG A 1 177 ? -0.719 -4.229 -4.576 1.00 89.88 177 ARG A C 1
ATOM 1467 O O . ARG A 1 177 ? 0.338 -3.645 -4.349 1.00 89.88 177 ARG A O 1
ATOM 1474 N N . VAL A 1 178 ? -0.757 -5.376 -5.252 1.00 92.44 178 VAL A N 1
ATOM 1475 C CA . VAL A 1 178 ? 0.424 -5.943 -5.916 1.00 92.44 178 VAL A CA 1
ATOM 1476 C C . VAL A 1 178 ? 0.810 -5.092 -7.122 1.00 92.44 178 VAL A C 1
ATOM 1478 O O . VAL A 1 178 ? 1.975 -4.733 -7.265 1.00 92.44 178 VAL A O 1
ATOM 1481 N N . ASN A 1 179 ? -0.155 -4.691 -7.950 1.00 92.94 179 ASN A N 1
ATOM 1482 C CA . ASN A 1 179 ? 0.127 -3.903 -9.150 1.00 92.94 179 ASN A CA 1
ATOM 1483 C C . ASN A 1 179 ? 0.753 -2.537 -8.828 1.00 92.94 179 ASN A C 1
ATOM 1485 O O . ASN A 1 179 ? 1.718 -2.150 -9.483 1.00 92.94 179 ASN A O 1
ATOM 1489 N N . ILE A 1 180 ? 0.277 -1.825 -7.798 1.00 90.88 180 ILE A N 1
ATOM 1490 C CA . ILE A 1 180 ? 0.886 -0.549 -7.383 1.00 90.88 180 ILE A CA 1
ATOM 1491 C C . ILE A 1 180 ? 2.328 -0.745 -6.894 1.00 90.88 180 ILE A C 1
ATOM 1493 O O . ILE A 1 180 ? 3.194 0.085 -7.173 1.00 90.88 180 ILE A O 1
ATOM 1497 N N . ALA A 1 181 ? 2.618 -1.875 -6.240 1.00 91.81 181 ALA A N 1
ATOM 1498 C CA . ALA A 1 181 ? 3.973 -2.231 -5.839 1.00 91.81 181 ALA A CA 1
ATOM 1499 C C . ALA A 1 181 ? 4.869 -2.579 -7.035 1.00 91.81 181 ALA A C 1
ATOM 1501 O O . ALA A 1 181 ? 6.032 -2.188 -7.038 1.00 91.81 181 ALA A O 1
ATOM 1502 N N . LEU A 1 182 ? 4.342 -3.246 -8.067 1.00 92.38 182 LEU A N 1
ATOM 1503 C CA . LEU A 1 182 ? 5.076 -3.539 -9.304 1.00 92.38 182 LEU A CA 1
ATOM 1504 C C . LEU A 1 182 ? 5.422 -2.265 -10.090 1.00 92.38 182 LEU A C 1
ATOM 1506 O O . LEU A 1 182 ? 6.529 -2.166 -10.620 1.00 92.38 182 LEU A O 1
ATOM 1510 N N . ILE A 1 183 ? 4.517 -1.278 -10.112 1.00 89.62 183 ILE A N 1
ATOM 1511 C CA . ILE A 1 183 ? 4.790 0.054 -10.679 1.00 89.62 183 ILE A CA 1
ATOM 1512 C C . ILE A 1 183 ? 5.936 0.714 -9.896 1.00 89.62 183 ILE A C 1
ATOM 1514 O O . ILE A 1 183 ? 6.916 1.147 -10.498 1.00 89.62 183 ILE A O 1
ATOM 1518 N N . GLY A 1 184 ? 5.865 0.701 -8.557 1.00 86.06 184 GLY A N 1
ATOM 1519 C CA . GLY A 1 184 ? 6.954 1.122 -7.658 1.00 86.06 184 GLY A CA 1
ATOM 1520 C C . GLY A 1 184 ? 8.289 0.435 -7.958 1.00 86.06 184 GLY A C 1
ATOM 1521 O O . GLY A 1 184 ? 9.337 1.076 -8.038 1.00 86.06 184 GLY A O 1
ATOM 1522 N N . GLY A 1 185 ? 8.231 -0.875 -8.189 1.00 87.88 185 GLY A N 1
ATOM 1523 C CA . GLY A 1 185 ? 9.383 -1.731 -8.434 1.00 87.88 185 GLY A CA 1
ATOM 1524 C C . GLY A 1 185 ? 10.179 -1.408 -9.687 1.00 87.88 185 GLY A C 1
ATOM 1525 O O . GLY A 1 185 ? 11.352 -1.762 -9.779 1.00 87.88 185 GLY A O 1
ATOM 1526 N N . PHE A 1 186 ? 9.551 -0.774 -10.678 1.00 85.88 186 PHE A N 1
ATOM 1527 C CA . PHE A 1 186 ? 10.246 -0.377 -11.899 1.00 85.88 186 PHE A CA 1
ATOM 1528 C C . PHE A 1 186 ? 11.351 0.657 -11.620 1.00 85.88 186 PHE A C 1
ATOM 1530 O O . PHE A 1 186 ? 12.408 0.605 -12.251 1.00 85.88 186 PHE A O 1
ATOM 1537 N N . ALA A 1 187 ? 11.149 1.532 -10.625 1.00 81.19 187 ALA A N 1
ATOM 1538 C CA . ALA A 1 187 ? 12.188 2.448 -10.158 1.00 81.19 187 ALA A CA 1
ATOM 1539 C C . ALA A 1 187 ? 13.333 1.687 -9.477 1.00 81.19 187 ALA A C 1
ATOM 1541 O O . ALA A 1 187 ? 14.496 1.861 -9.841 1.00 81.19 187 ALA A O 1
ATOM 1542 N N . ALA A 1 188 ? 12.992 0.829 -8.510 1.00 83.56 188 ALA A N 1
ATOM 1543 C CA . ALA A 1 188 ? 13.947 -0.004 -7.792 1.00 83.56 188 ALA A CA 1
ATOM 1544 C C . ALA A 1 188 ? 13.269 -1.270 -7.244 1.00 83.56 188 ALA A C 1
ATOM 1546 O O . ALA A 1 188 ? 12.166 -1.208 -6.698 1.00 83.56 188 ALA A O 1
ATOM 1547 N N . LYS A 1 189 ? 13.914 -2.434 -7.374 1.00 85.81 189 LYS A N 1
ATOM 1548 C CA . LYS A 1 189 ? 13.282 -3.738 -7.086 1.00 85.81 189 LYS A CA 1
ATOM 1549 C C . LYS A 1 189 ? 12.934 -3.896 -5.601 1.00 85.81 189 LYS A C 1
ATOM 1551 O O . LYS A 1 189 ? 11.917 -4.493 -5.256 1.00 85.81 189 LYS A O 1
ATOM 1556 N N . GLU A 1 190 ? 13.727 -3.306 -4.719 1.00 86.00 190 GLU A N 1
ATOM 1557 C CA . GLU A 1 190 ? 13.529 -3.278 -3.270 1.00 86.00 190 GLU A CA 1
ATOM 1558 C C . GLU A 1 190 ? 12.288 -2.476 -2.836 1.00 86.00 190 GLU A C 1
ATOM 1560 O O . GLU A 1 190 ? 11.667 -2.788 -1.815 1.00 86.00 190 GLU A O 1
ATOM 1565 N N . VAL A 1 191 ? 11.856 -1.496 -3.641 1.00 87.88 191 VAL A N 1
ATOM 1566 C CA . VAL A 1 191 ? 10.677 -0.657 -3.355 1.00 87.88 191 VAL A CA 1
ATOM 1567 C C . VAL A 1 191 ? 9.390 -1.484 -3.365 1.00 87.88 191 VAL A C 1
ATOM 1569 O O . VAL A 1 191 ? 8.423 -1.124 -2.689 1.00 87.88 191 VAL A O 1
ATOM 1572 N N . ILE A 1 192 ? 9.378 -2.632 -4.050 1.00 91.38 192 ILE A N 1
ATOM 1573 C CA . ILE A 1 192 ? 8.222 -3.535 -4.114 1.00 91.38 192 ILE A CA 1
ATOM 1574 C C . ILE A 1 192 ? 7.838 -4.020 -2.715 1.00 91.38 192 ILE A C 1
ATOM 1576 O O . ILE A 1 192 ? 6.666 -3.958 -2.349 1.00 91.38 192 ILE A O 1
ATOM 1580 N N . LEU A 1 193 ? 8.809 -4.458 -1.906 1.00 88.50 193 LEU A N 1
ATOM 1581 C CA . LEU A 1 193 ? 8.544 -4.987 -0.563 1.00 88.50 193 LEU A CA 1
ATOM 1582 C C . LEU A 1 193 ? 8.015 -3.901 0.378 1.00 88.50 193 LEU A C 1
ATOM 1584 O O . LEU A 1 193 ? 7.064 -4.142 1.120 1.00 88.50 193 LEU A O 1
ATOM 1588 N N . SER A 1 194 ? 8.587 -2.697 0.307 1.00 87.25 194 SER A N 1
ATOM 1589 C CA . SER A 1 194 ? 8.125 -1.543 1.088 1.00 87.25 194 SER A CA 1
ATOM 1590 C C . SER A 1 194 ? 6.704 -1.120 0.691 1.00 87.25 194 SER A C 1
ATOM 1592 O O . SER A 1 194 ? 5.840 -0.885 1.545 1.00 87.25 194 SER A O 1
ATOM 1594 N N . THR A 1 195 ? 6.422 -1.110 -0.615 1.00 88.44 195 THR A N 1
ATOM 1595 C CA . THR A 1 195 ? 5.110 -0.730 -1.152 1.00 88.44 195 THR A CA 1
ATOM 1596 C C . THR A 1 195 ? 4.049 -1.778 -0.824 1.00 88.44 195 THR A C 1
ATOM 1598 O O . THR A 1 195 ? 2.970 -1.409 -0.371 1.00 88.44 195 THR A O 1
ATOM 1601 N N . LEU A 1 196 ? 4.356 -3.077 -0.948 1.00 89.62 196 LEU A N 1
ATOM 1602 C CA . LEU A 1 196 ? 3.481 -4.162 -0.483 1.00 89.62 196 LEU A CA 1
ATOM 1603 C C . LEU A 1 196 ? 3.238 -4.062 1.026 1.00 89.62 196 LEU A C 1
ATOM 1605 O O . LEU A 1 196 ? 2.095 -4.135 1.471 1.00 89.62 196 LEU A O 1
ATOM 1609 N N . GLY A 1 197 ? 4.297 -3.835 1.809 1.00 87.31 197 GLY A N 1
ATOM 1610 C CA . GLY A 1 197 ? 4.223 -3.619 3.252 1.00 87.31 197 GLY A CA 1
ATOM 1611 C C . GLY A 1 197 ? 3.220 -2.533 3.623 1.00 87.31 197 GLY A C 1
ATOM 1612 O O . GLY A 1 197 ? 2.346 -2.765 4.460 1.00 87.31 197 GLY A O 1
ATOM 1613 N N . THR A 1 198 ? 3.300 -1.383 2.953 1.00 84.88 198 THR A N 1
ATOM 1614 C CA . THR A 1 198 ? 2.412 -0.238 3.186 1.00 84.88 198 THR A CA 1
ATOM 1615 C C . THR A 1 198 ? 0.997 -0.507 2.668 1.00 84.88 198 THR A C 1
ATOM 1617 O O . THR A 1 198 ? 0.038 -0.360 3.424 1.00 84.88 198 THR A O 1
ATOM 1620 N N . ALA A 1 199 ? 0.847 -0.989 1.433 1.00 84.62 199 ALA A N 1
ATOM 1621 C CA . ALA A 1 199 ? -0.452 -1.247 0.807 1.00 84.62 199 ALA A CA 1
ATOM 1622 C C . ALA A 1 199 ? -1.283 -2.293 1.572 1.00 84.62 199 ALA A C 1
ATOM 1624 O O . ALA A 1 199 ? -2.491 -2.127 1.741 1.00 84.62 199 ALA A O 1
ATOM 1625 N N . TYR A 1 200 ? -0.639 -3.342 2.096 1.00 84.44 200 TYR A N 1
ATOM 1626 C CA . TYR A 1 200 ? -1.295 -4.358 2.926 1.00 84.44 200 TYR A CA 1
ATOM 1627 C C . TYR A 1 200 ? -1.431 -3.941 4.403 1.00 84.44 200 TYR A C 1
ATOM 1629 O O . TYR A 1 200 ? -2.260 -4.504 5.124 1.00 84.44 200 TYR A O 1
ATOM 1637 N N . SER A 1 201 ? -0.683 -2.930 4.872 1.00 80.06 201 SER A N 1
ATOM 1638 C CA . SER A 1 201 ? -0.850 -2.384 6.231 1.00 80.06 201 SER A CA 1
ATOM 1639 C C . SER A 1 201 ? -2.176 -1.651 6.418 1.00 80.06 201 SER A C 1
ATOM 1641 O O . SER A 1 201 ? -2.741 -1.686 7.506 1.00 80.06 201 SER A O 1
ATOM 1643 N N . ILE A 1 202 ? -2.682 -1.030 5.351 1.00 71.25 202 ILE A N 1
ATOM 1644 C CA . ILE A 1 202 ? -3.874 -0.176 5.379 1.00 71.25 202 ILE A CA 1
ATOM 1645 C C . ILE A 1 202 ? -5.150 -1.008 5.584 1.00 71.25 202 ILE A C 1
ATOM 1647 O O . ILE A 1 202 ? -6.069 -0.573 6.269 1.00 71.25 202 ILE A O 1
ATOM 1651 N N . GLY A 1 203 ? -5.201 -2.239 5.066 1.00 61.09 203 GLY A N 1
ATOM 1652 C CA . GLY A 1 203 ? -6.344 -3.142 5.273 1.00 61.09 203 GLY A CA 1
ATOM 1653 C C . GLY A 1 203 ? -6.330 -3.881 6.618 1.00 61.09 203 GLY A C 1
ATOM 1654 O O . GLY A 1 203 ? -7.377 -4.266 7.134 1.00 61.09 203 GLY A O 1
ATOM 1655 N N . SER A 1 204 ? -5.155 -4.054 7.225 1.00 60.38 204 SER A N 1
ATOM 1656 C CA . SER A 1 204 ? -4.976 -4.911 8.402 1.00 60.38 204 SER A CA 1
ATOM 1657 C C . SER A 1 204 ? -5.285 -4.157 9.702 1.00 60.38 204 SER A C 1
ATOM 1659 O O . SER A 1 204 ? -4.872 -3.017 9.884 1.00 60.38 204 SER A O 1
ATOM 1661 N N . GLU A 1 205 ? -6.004 -4.771 10.650 1.00 56.75 205 GLU A N 1
ATOM 1662 C CA . GLU A 1 205 ? -6.209 -4.195 11.999 1.00 56.75 205 GLU A CA 1
ATOM 1663 C C . GLU A 1 205 ? -4.903 -4.071 12.795 1.00 56.75 205 GLU A C 1
ATOM 1665 O O . GLU A 1 205 ? -4.728 -3.127 13.560 1.00 56.75 205 GLU A O 1
ATOM 1670 N N . LYS A 1 206 ? -3.928 -4.950 12.544 1.00 60.12 206 LYS A N 1
ATOM 1671 C CA . LYS A 1 206 ? -2.650 -4.969 13.264 1.00 60.12 206 LYS A CA 1
ATOM 1672 C C . LYS A 1 206 ? -1.538 -4.271 12.466 1.00 60.12 206 LYS A C 1
ATOM 1674 O O . LYS A 1 206 ? -0.828 -4.892 11.670 1.00 60.12 206 LYS A O 1
ATOM 1679 N N . LYS A 1 207 ? -1.345 -2.969 12.725 1.00 59.03 207 LYS A N 1
ATOM 1680 C CA . LYS A 1 207 ? -0.330 -2.110 12.068 1.00 59.03 207 LYS A CA 1
ATOM 1681 C C . LYS A 1 207 ? 1.134 -2.536 12.269 1.00 59.03 207 LYS A C 1
ATOM 1683 O O . LYS A 1 207 ? 1.983 -2.066 11.518 1.00 59.03 207 LYS A O 1
ATOM 1688 N N . LYS A 1 208 ? 1.444 -3.439 13.208 1.00 61.03 208 LYS A N 1
ATOM 1689 C CA . LYS A 1 208 ? 2.821 -3.902 13.489 1.00 61.03 208 LYS A CA 1
ATOM 1690 C C . LYS A 1 208 ? 3.190 -5.284 12.942 1.00 61.03 208 LYS A C 1
ATOM 1692 O O . LYS A 1 208 ? 4.362 -5.632 12.998 1.00 61.03 208 LYS A O 1
ATOM 1697 N N . LEU A 1 209 ? 2.239 -6.056 12.404 1.00 70.06 209 LEU A N 1
ATOM 1698 C CA . LEU A 1 209 ? 2.574 -7.361 11.821 1.00 70.06 209 LEU A CA 1
ATOM 1699 C C . LEU A 1 209 ? 3.568 -7.202 10.670 1.00 70.06 209 LEU A C 1
ATOM 1701 O O . LEU A 1 209 ? 3.447 -6.270 9.866 1.00 70.06 209 LEU A O 1
ATOM 1705 N N . SER A 1 210 ? 4.513 -8.132 10.581 1.00 80.38 210 SER A N 1
ATOM 1706 C CA . SER A 1 210 ? 5.406 -8.233 9.432 1.00 80.38 210 SER A CA 1
ATOM 1707 C C . SER A 1 210 ? 4.597 -8.504 8.155 1.00 80.38 210 SER A C 1
ATOM 1709 O O . SER A 1 210 ? 3.492 -9.055 8.196 1.00 80.38 210 SER A O 1
ATOM 1711 N N . LEU A 1 211 ? 5.125 -8.113 6.989 1.00 81.62 211 LEU A N 1
ATOM 1712 C CA . LEU A 1 211 ? 4.444 -8.356 5.711 1.00 81.62 211 LEU A CA 1
ATOM 1713 C C . LEU A 1 211 ? 4.131 -9.850 5.520 1.00 81.62 211 LEU A C 1
ATOM 1715 O O . LEU A 1 211 ? 3.040 -10.193 5.079 1.00 81.62 211 LEU A O 1
ATOM 1719 N N . SER A 1 212 ? 5.049 -10.738 5.903 1.00 83.69 212 SER A N 1
ATOM 1720 C CA . SER A 1 212 ? 4.858 -12.188 5.805 1.00 83.69 212 SER A CA 1
ATOM 1721 C C . SER A 1 212 ? 3.671 -12.686 6.635 1.00 83.69 212 SER A C 1
ATOM 1723 O O . SER A 1 212 ? 2.897 -13.506 6.145 1.00 83.69 212 SER A O 1
ATOM 1725 N N . GLU A 1 213 ? 3.481 -12.184 7.856 1.00 83.06 213 GLU A N 1
ATOM 1726 C CA . GLU A 1 213 ? 2.331 -12.532 8.703 1.00 83.06 213 GLU A CA 1
ATOM 1727 C C . GLU A 1 213 ? 1.018 -12.010 8.121 1.00 83.06 213 GLU A C 1
ATOM 1729 O O . GLU A 1 213 ? 0.027 -12.739 8.095 1.00 83.06 213 GLU A O 1
ATOM 1734 N N . ARG A 1 214 ? 1.016 -10.786 7.581 1.00 83.94 214 ARG A N 1
ATOM 1735 C CA . ARG A 1 214 ? -0.171 -10.214 6.924 1.00 83.94 214 ARG A CA 1
ATOM 1736 C C . ARG A 1 214 ? -0.594 -11.027 5.710 1.00 83.94 214 ARG A C 1
ATOM 1738 O O . ARG A 1 214 ? -1.765 -11.373 5.589 1.00 83.94 214 ARG A O 1
ATOM 1745 N N . LEU A 1 215 ? 0.361 -11.382 4.851 1.00 85.44 215 LEU A N 1
ATOM 1746 C CA . LEU A 1 215 ? 0.100 -12.210 3.673 1.00 85.44 215 LEU A CA 1
ATOM 1747 C C . LEU A 1 215 ? -0.355 -13.626 4.054 1.00 85.44 215 LEU A C 1
ATOM 1749 O O . LEU A 1 215 ? -1.128 -14.222 3.320 1.00 85.44 215 LEU A O 1
ATOM 1753 N N . ARG A 1 216 ? 0.081 -14.170 5.198 1.00 85.31 216 ARG A N 1
ATOM 1754 C CA . ARG A 1 216 ? -0.436 -15.451 5.715 1.00 85.31 216 ARG A CA 1
ATOM 1755 C C . ARG A 1 216 ? -1.868 -15.344 6.239 1.00 85.31 216 ARG A C 1
ATOM 1757 O O . ARG A 1 216 ? -2.597 -16.324 6.158 1.00 85.31 216 ARG A O 1
ATOM 1764 N N . SER A 1 217 ? -2.248 -14.192 6.794 1.00 82.31 217 SER A N 1
ATOM 1765 C CA . SER A 1 217 ? -3.594 -13.960 7.331 1.00 82.31 217 SER A CA 1
ATOM 1766 C C . SER A 1 217 ? -4.640 -13.598 6.271 1.00 82.31 217 SER A C 1
ATOM 1768 O O . SER A 1 217 ? -5.832 -13.735 6.528 1.00 82.31 217 SER A O 1
ATOM 1770 N N . ASP A 1 218 ? -4.217 -13.124 5.095 1.00 82.31 218 ASP A N 1
ATOM 1771 C CA . ASP A 1 218 ? -5.123 -12.726 4.016 1.00 82.31 218 ASP A CA 1
ATOM 1772 C C . ASP A 1 218 ? -5.580 -13.970 3.215 1.00 82.31 218 ASP A C 1
ATOM 1774 O O . ASP A 1 218 ? -4.744 -14.646 2.608 1.00 82.31 218 ASP A O 1
ATOM 1778 N N . PRO A 1 219 ? -6.893 -14.280 3.153 1.00 81.19 219 PRO A N 1
ATOM 1779 C CA . PRO A 1 219 ? -7.413 -15.462 2.456 1.00 81.19 219 PRO A CA 1
ATOM 1780 C C . PRO A 1 219 ? -7.196 -15.420 0.937 1.00 81.19 219 PRO A C 1
ATOM 1782 O O . PRO A 1 219 ? -7.275 -16.448 0.262 1.00 81.19 219 PRO A O 1
ATOM 1785 N N . SER A 1 220 ? -6.912 -14.245 0.367 1.00 83.25 220 SER A N 1
ATOM 1786 C CA . SER A 1 220 ? -6.585 -14.123 -1.055 1.00 83.25 220 SER A CA 1
ATOM 1787 C C . SER A 1 220 ? -5.208 -14.707 -1.398 1.00 83.25 220 SER A C 1
ATOM 1789 O O . SER A 1 220 ? -4.954 -15.026 -2.569 1.00 83.25 220 SER A O 1
ATOM 1791 N N . TRP A 1 221 ? -4.340 -14.910 -0.403 1.00 87.81 221 TRP A N 1
ATOM 1792 C CA . TRP A 1 221 ? -2.968 -15.366 -0.576 1.00 87.81 221 TRP A CA 1
ATOM 1793 C C . TRP A 1 221 ? -2.805 -16.866 -0.365 1.00 87.81 221 TRP A C 1
ATOM 1795 O O . TRP A 1 221 ? -3.393 -17.492 0.505 1.00 87.81 221 TRP A O 1
ATOM 1805 N N . ASN A 1 222 ? -1.958 -17.457 -1.202 1.00 88.69 222 ASN A N 1
ATOM 1806 C CA . ASN A 1 222 ? -1.591 -18.866 -1.145 1.00 88.69 222 ASN A CA 1
ATOM 1807 C C . ASN A 1 222 ? -0.094 -18.996 -1.438 1.00 88.69 222 ASN A C 1
ATOM 1809 O O . ASN A 1 222 ? 0.453 -18.179 -2.184 1.00 88.69 222 ASN A O 1
ATOM 1813 N N . LYS A 1 223 ? 0.557 -20.059 -0.942 1.00 88.88 223 LYS A N 1
ATOM 1814 C CA . LYS A 1 223 ? 1.989 -20.329 -1.206 1.00 88.88 223 LYS A CA 1
ATOM 1815 C C . LYS A 1 223 ? 2.322 -20.280 -2.708 1.00 88.88 223 LYS A C 1
ATOM 1817 O O . LYS A 1 223 ? 3.320 -19.686 -3.099 1.00 88.88 223 LYS A O 1
ATOM 1822 N N . ARG A 1 224 ? 1.421 -20.808 -3.547 1.00 89.00 224 ARG A N 1
ATOM 1823 C CA . ARG A 1 224 ? 1.516 -20.789 -5.020 1.00 89.00 224 ARG A CA 1
ATOM 1824 C C . ARG A 1 224 ? 1.553 -19.371 -5.599 1.00 89.00 224 ARG A C 1
ATOM 1826 O O . ARG A 1 224 ? 2.416 -19.067 -6.414 1.00 89.00 224 ARG A O 1
ATOM 1833 N N . LYS A 1 225 ? 0.657 -18.488 -5.140 1.00 90.38 225 LYS A N 1
ATOM 1834 C CA . LYS A 1 225 ? 0.612 -17.079 -5.571 1.00 90.38 225 LYS A CA 1
ATOM 1835 C C . LYS A 1 225 ? 1.858 -16.313 -5.136 1.00 90.38 225 LYS A C 1
ATOM 1837 O O . LYS A 1 225 ? 2.397 -15.545 -5.923 1.00 90.38 225 LYS A O 1
ATOM 1842 N N . ALA A 1 226 ? 2.344 -16.562 -3.919 1.00 90.62 226 ALA A N 1
ATOM 1843 C CA . ALA A 1 226 ? 3.581 -15.959 -3.427 1.00 90.62 226 ALA A CA 1
ATOM 1844 C C . ALA A 1 226 ? 4.793 -16.361 -4.276 1.00 90.62 226 ALA A C 1
ATOM 1846 O O . ALA A 1 226 ? 5.572 -15.498 -4.673 1.00 90.62 226 ALA A O 1
ATOM 1847 N N . PHE A 1 227 ? 4.907 -17.645 -4.621 1.00 91.69 227 PHE A N 1
ATOM 1848 C CA . PHE A 1 227 ? 5.968 -18.124 -5.502 1.00 91.69 227 PHE A CA 1
ATOM 1849 C C . PHE A 1 227 ? 5.857 -17.531 -6.917 1.00 91.69 227 PHE A C 1
ATOM 1851 O O . PHE A 1 227 ? 6.836 -17.008 -7.443 1.00 91.69 227 PHE A O 1
ATOM 1858 N N . ALA A 1 228 ? 4.654 -17.515 -7.501 1.00 93.31 228 ALA A N 1
ATOM 1859 C CA . ALA A 1 228 ? 4.415 -16.909 -8.811 1.00 93.31 228 ALA A CA 1
ATOM 1860 C C . ALA A 1 228 ? 4.753 -15.408 -8.839 1.00 93.31 228 ALA A C 1
ATOM 1862 O O . ALA A 1 228 ? 5.287 -14.931 -9.841 1.00 93.31 228 ALA A O 1
ATOM 1863 N N . LEU A 1 229 ? 4.488 -14.675 -7.749 1.00 92.88 229 LEU A N 1
ATOM 1864 C CA . LEU A 1 229 ? 4.881 -13.272 -7.609 1.00 92.88 229 LEU A CA 1
ATOM 1865 C C . LEU A 1 229 ? 6.402 -13.105 -7.503 1.00 92.88 229 LEU A C 1
ATOM 1867 O O . LEU A 1 229 ? 6.942 -12.202 -8.131 1.00 92.88 229 LEU A O 1
ATOM 1871 N N . MET A 1 230 ? 7.105 -13.953 -6.747 1.00 92.19 230 MET A N 1
ATOM 1872 C CA . MET A 1 230 ? 8.572 -13.886 -6.667 1.00 92.19 230 MET A CA 1
ATOM 1873 C C . MET A 1 230 ? 9.216 -14.084 -8.041 1.00 92.19 230 MET A C 1
ATOM 1875 O O . MET A 1 230 ? 10.066 -13.290 -8.442 1.00 92.19 230 MET A O 1
ATOM 1879 N N . VAL A 1 231 ? 8.756 -15.092 -8.787 1.00 93.69 231 VAL A N 1
ATOM 1880 C CA . VAL A 1 231 ? 9.220 -15.343 -10.158 1.00 93.69 231 VAL A CA 1
ATOM 1881 C C . VAL A 1 231 ? 8.872 -14.169 -11.073 1.00 93.69 231 VAL A C 1
ATOM 1883 O O . VAL A 1 231 ? 9.724 -13.720 -11.839 1.00 93.69 231 VAL A O 1
ATOM 1886 N N . PHE A 1 232 ? 7.669 -13.601 -10.939 1.00 94.88 232 PHE A N 1
ATOM 1887 C CA . PHE A 1 232 ? 7.283 -12.409 -11.691 1.00 94.88 232 PHE A CA 1
ATOM 1888 C C . PHE A 1 232 ? 8.232 -11.239 -11.408 1.00 94.88 232 PHE A C 1
ATOM 1890 O O . PHE A 1 232 ? 8.746 -10.638 -12.340 1.00 94.88 232 PHE A O 1
ATOM 1897 N N . ILE A 1 233 ? 8.520 -10.930 -10.139 1.00 92.38 233 ILE A N 1
ATOM 1898 C CA . ILE A 1 233 ? 9.401 -9.820 -9.734 1.00 92.38 233 ILE A CA 1
ATOM 1899 C C . ILE A 1 233 ? 10.841 -10.007 -10.247 1.00 92.38 233 ILE A C 1
ATOM 1901 O O . ILE A 1 233 ? 11.524 -9.033 -10.589 1.00 92.38 233 ILE A O 1
ATOM 1905 N N . MET A 1 234 ? 11.297 -11.255 -10.324 1.00 91.94 234 MET A N 1
ATOM 1906 C CA . MET A 1 234 ? 12.627 -11.593 -10.819 1.00 91.94 234 MET A CA 1
ATOM 1907 C C . MET A 1 234 ? 12.741 -11.435 -12.343 1.00 91.94 234 MET A C 1
ATOM 1909 O O . MET A 1 234 ? 13.772 -10.969 -12.819 1.00 91.94 234 MET A O 1
ATOM 1913 N N . LEU A 1 235 ? 11.689 -11.784 -13.092 1.00 93.31 235 LEU A N 1
ATOM 1914 C CA . LEU A 1 235 ? 11.703 -11.826 -14.562 1.00 93.31 235 LEU A CA 1
ATOM 1915 C C . LEU A 1 235 ? 11.091 -10.601 -15.246 1.00 93.31 235 LEU A C 1
ATOM 1917 O O . LEU A 1 235 ? 11.365 -10.364 -16.420 1.00 93.31 235 LEU A O 1
ATOM 1921 N N . TYR A 1 236 ? 10.226 -9.847 -14.565 1.00 93.38 236 TYR A N 1
ATOM 1922 C CA . TYR A 1 236 ? 9.590 -8.685 -15.180 1.00 93.38 236 TYR A CA 1
ATOM 1923 C C . TYR A 1 236 ? 10.616 -7.578 -15.445 1.00 93.38 236 TYR A C 1
ATOM 1925 O O . TYR A 1 236 ? 11.789 -7.667 -15.087 1.00 93.38 236 TYR A O 1
ATOM 1933 N N . VAL A 1 237 ? 10.110 -6.506 -16.046 1.00 91.25 237 VAL A N 1
ATOM 1934 C CA . VAL A 1 237 ? 10.792 -5.283 -16.465 1.00 91.25 237 VAL A CA 1
ATOM 1935 C C . VAL A 1 237 ? 12.177 -5.046 -15.823 1.00 91.25 237 VAL A C 1
ATOM 1937 O O . VAL A 1 237 ? 12.285 -4.974 -14.588 1.00 91.25 237 VAL A O 1
ATOM 1940 N N . PRO A 1 238 ? 13.238 -4.892 -16.643 1.00 88.81 238 PRO A N 1
ATOM 1941 C CA . PRO A 1 238 ? 14.578 -4.592 -16.149 1.00 88.81 238 PRO A CA 1
ATOM 1942 C C . PRO A 1 238 ? 14.600 -3.272 -15.370 1.00 88.81 238 PRO A C 1
ATOM 1944 O O . PRO A 1 238 ? 13.756 -2.398 -15.571 1.00 88.81 238 PRO A O 1
ATOM 1947 N N . CYS A 1 239 ? 15.565 -3.122 -14.461 1.00 86.88 239 CYS A N 1
ATOM 1948 C CA . CYS A 1 239 ? 15.667 -1.900 -13.668 1.00 86.88 239 CYS A CA 1
ATOM 1949 C C . CYS A 1 239 ? 15.963 -0.684 -14.559 1.00 86.88 239 CYS A C 1
ATOM 1951 O O . CYS A 1 239 ? 16.533 -0.802 -15.650 1.00 86.88 239 CYS A O 1
ATOM 1953 N N . MET A 1 240 ? 15.611 0.505 -14.067 1.00 83.69 240 MET A N 1
ATOM 1954 C CA . MET A 1 240 ? 15.759 1.757 -14.813 1.00 83.69 240 MET A CA 1
ATOM 1955 C C . MET A 1 240 ? 17.187 1.987 -15.340 1.00 83.69 240 MET A C 1
ATOM 1957 O O . MET A 1 240 ? 17.362 2.532 -16.428 1.00 83.69 240 MET A O 1
ATOM 1961 N N . ALA A 1 241 ? 18.214 1.534 -14.612 1.00 83.19 241 ALA A N 1
ATOM 1962 C CA . ALA A 1 241 ? 19.608 1.637 -15.044 1.00 83.19 241 ALA A CA 1
ATOM 1963 C C . ALA A 1 241 ? 19.885 0.840 -16.332 1.00 83.19 241 ALA A C 1
ATOM 1965 O O . ALA A 1 241 ? 20.485 1.372 -17.264 1.00 83.19 241 ALA A O 1
ATOM 1966 N N . THR A 1 242 ? 19.397 -0.400 -16.412 1.00 87.44 242 THR A N 1
ATOM 1967 C CA . THR A 1 242 ? 19.523 -1.250 -17.605 1.00 87.44 242 THR A CA 1
ATOM 1968 C C . THR A 1 242 ? 18.710 -0.696 -18.770 1.00 87.44 242 THR A C 1
ATOM 1970 O O . THR A 1 242 ? 19.173 -0.680 -19.904 1.00 87.44 242 THR A O 1
ATOM 1973 N N . VAL A 1 243 ? 17.508 -0.176 -18.508 1.00 89.44 243 VAL A N 1
ATOM 1974 C CA . VAL A 1 243 ? 16.720 0.496 -19.553 1.00 89.44 243 VAL A CA 1
ATOM 1975 C C . VAL A 1 243 ? 17.484 1.708 -20.092 1.00 89.44 243 VAL A C 1
ATOM 1977 O O . VAL A 1 243 ? 17.598 1.882 -21.303 1.00 89.44 243 VAL A O 1
ATOM 1980 N N . ALA A 1 244 ? 18.073 2.517 -19.209 1.00 86.50 244 ALA A N 1
ATOM 1981 C CA . ALA A 1 244 ? 18.842 3.692 -19.594 1.00 86.50 244 ALA A CA 1
ATOM 1982 C C . ALA A 1 244 ? 20.111 3.353 -20.396 1.00 86.50 244 ALA A C 1
ATOM 1984 O O . ALA A 1 244 ? 20.477 4.132 -21.279 1.00 86.50 244 ALA A O 1
ATOM 1985 N N . SER A 1 245 ? 20.782 2.228 -20.123 1.00 87.06 245 SER A N 1
ATOM 1986 C CA . SER A 1 245 ? 21.921 1.783 -20.937 1.00 87.06 245 SER A CA 1
ATOM 1987 C C . SER A 1 245 ? 21.469 1.324 -22.324 1.00 87.06 245 SER A C 1
ATOM 1989 O O . SER A 1 245 ? 22.036 1.777 -23.313 1.00 87.06 245 SER A O 1
ATOM 1991 N N . ILE A 1 246 ? 20.380 0.550 -22.423 1.00 90.88 246 ILE A N 1
ATOM 1992 C CA . ILE A 1 246 ? 19.818 0.105 -23.714 1.00 90.88 246 ILE A CA 1
ATOM 1993 C C . ILE A 1 246 ? 19.423 1.299 -24.591 1.00 90.88 246 ILE A C 1
ATOM 1995 O O . ILE A 1 246 ? 19.706 1.309 -25.788 1.00 90.88 246 ILE A O 1
ATOM 1999 N N . VAL A 1 247 ? 18.792 2.324 -24.006 1.00 90.12 247 VAL A N 1
ATOM 2000 C CA . VAL A 1 247 ? 18.423 3.547 -24.739 1.00 90.12 247 VAL A CA 1
ATOM 2001 C C . VAL A 1 247 ? 19.657 4.252 -25.308 1.00 90.12 247 VAL A C 1
ATOM 2003 O O . VAL A 1 247 ? 19.588 4.779 -26.415 1.00 90.12 247 VAL A O 1
ATOM 2006 N N . LYS A 1 248 ? 20.767 4.276 -24.560 1.00 86.94 248 LYS A N 1
ATOM 2007 C CA . LYS A 1 248 ? 22.006 4.958 -24.959 1.00 86.94 248 LYS A CA 1
ATOM 2008 C C . LYS A 1 248 ? 22.824 4.180 -25.985 1.00 86.94 248 LYS A C 1
ATOM 2010 O O . LYS A 1 248 ? 23.469 4.808 -26.814 1.00 86.94 248 LYS A O 1
ATOM 2015 N N . GLU A 1 249 ? 22.830 2.854 -25.899 1.00 92.19 249 GLU A N 1
ATOM 2016 C CA . GLU A 1 249 ? 23.692 2.000 -26.726 1.00 92.19 249 GLU A CA 1
ATOM 2017 C C . GLU A 1 249 ? 23.000 1.478 -27.985 1.00 92.19 249 GLU A C 1
ATOM 2019 O O . GLU A 1 249 ? 23.651 1.308 -29.011 1.00 92.19 249 GLU A O 1
ATOM 2024 N N . ALA A 1 250 ? 21.690 1.233 -27.927 1.00 92.50 250 ALA A N 1
ATOM 2025 C CA . ALA A 1 250 ? 20.933 0.676 -29.040 1.00 92.50 250 ALA A CA 1
ATOM 2026 C C . ALA A 1 250 ? 19.908 1.685 -29.573 1.00 92.50 250 ALA A C 1
ATOM 2028 O O . ALA A 1 250 ? 20.155 2.379 -30.555 1.00 92.50 250 ALA A O 1
ATOM 2029 N N . SER A 1 251 ? 18.725 1.750 -28.958 1.00 92.62 251 SER A N 1
ATOM 2030 C CA . SER A 1 251 ? 17.703 2.764 -29.244 1.00 92.62 251 SER A CA 1
ATOM 2031 C C . SER A 1 251 ? 16.555 2.689 -28.235 1.00 92.62 251 SER A C 1
ATOM 2033 O O . SER A 1 251 ? 16.358 1.680 -27.553 1.00 92.62 251 SER A O 1
ATOM 2035 N N . TRP A 1 252 ? 15.709 3.723 -28.204 1.00 92.56 252 TRP A N 1
ATOM 2036 C CA . TRP A 1 252 ? 14.468 3.710 -27.419 1.00 92.56 252 TRP A CA 1
ATOM 2037 C C . TRP A 1 252 ? 13.497 2.586 -27.829 1.00 92.56 252 TRP A C 1
ATOM 2039 O O . TRP A 1 252 ? 12.789 2.037 -26.987 1.00 92.56 252 TRP A O 1
ATOM 2049 N N . ARG A 1 253 ? 13.494 2.181 -29.109 1.00 95.62 253 ARG A N 1
ATOM 2050 C CA . ARG A 1 253 ? 12.664 1.062 -29.596 1.00 95.62 253 ARG A CA 1
ATOM 2051 C C . ARG A 1 253 ? 13.107 -0.267 -28.985 1.00 95.62 253 ARG A C 1
ATOM 2053 O O . ARG A 1 253 ? 12.261 -1.054 -28.573 1.00 95.62 253 ARG A O 1
ATOM 2060 N N . TRP A 1 254 ? 14.419 -0.477 -28.866 1.00 95.12 254 TRP A N 1
ATOM 2061 C CA . TRP A 1 254 ? 14.988 -1.661 -28.216 1.00 95.12 254 TRP A CA 1
ATOM 2062 C C . TRP A 1 254 ? 14.704 -1.696 -26.717 1.00 95.12 254 TRP A C 1
ATOM 2064 O O . TRP A 1 254 ? 14.429 -2.762 -26.168 1.00 95.12 254 TRP A O 1
ATOM 2074 N N . ALA A 1 255 ? 14.695 -0.535 -26.063 1.00 92.81 255 ALA A N 1
ATOM 2075 C CA . ALA A 1 255 ? 14.307 -0.436 -24.663 1.00 92.81 255 ALA A CA 1
ATOM 2076 C C . ALA A 1 255 ? 12.841 -0.849 -24.449 1.00 92.81 255 ALA A C 1
ATOM 2078 O O . ALA A 1 255 ? 12.570 -1.707 -23.611 1.00 92.81 255 ALA A O 1
ATOM 2079 N N . ILE A 1 256 ? 11.905 -0.320 -25.249 1.00 94.00 256 ILE A N 1
ATOM 2080 C CA . ILE A 1 256 ? 10.488 -0.726 -25.190 1.00 94.00 256 ILE A CA 1
ATOM 2081 C C . ILE A 1 256 ? 10.339 -2.219 -25.490 1.00 94.00 256 ILE A C 1
ATOM 2083 O O . ILE A 1 256 ? 9.645 -2.918 -24.754 1.00 94.00 256 ILE A O 1
ATOM 2087 N N . PHE A 1 257 ? 11.009 -2.718 -26.532 1.00 95.19 257 PHE A N 1
ATOM 2088 C CA . PHE A 1 257 ? 10.981 -4.136 -26.877 1.00 95.19 257 PHE A CA 1
ATOM 2089 C C . PHE A 1 257 ? 11.430 -5.009 -25.699 1.00 95.19 257 PHE A C 1
ATOM 2091 O O . PHE A 1 257 ? 10.726 -5.947 -25.337 1.00 95.19 257 PHE A O 1
ATOM 2098 N N . SER A 1 258 ? 12.542 -4.658 -25.045 1.00 93.94 258 SER A N 1
ATOM 2099 C CA . SER A 1 258 ? 13.043 -5.368 -23.864 1.00 93.94 258 SER A CA 1
ATOM 2100 C C . SER A 1 258 ? 12.032 -5.362 -22.712 1.00 93.94 258 SER A C 1
ATOM 2102 O O . SER A 1 258 ? 11.766 -6.408 -22.120 1.00 93.94 258 SER A O 1
ATOM 2104 N N . ILE A 1 259 ? 11.417 -4.212 -22.418 1.00 93.81 259 ILE A N 1
ATOM 2105 C CA . ILE A 1 259 ? 10.399 -4.078 -21.366 1.00 93.81 259 ILE A CA 1
ATOM 2106 C C . ILE A 1 259 ? 9.191 -4.975 -21.665 1.00 93.81 259 ILE A C 1
ATOM 2108 O O . ILE A 1 259 ? 8.786 -5.764 -20.811 1.00 93.81 259 ILE A O 1
ATOM 2112 N N . CYS A 1 260 ? 8.631 -4.879 -22.873 1.00 94.69 260 CYS A N 1
ATOM 2113 C CA . CYS A 1 260 ? 7.456 -5.647 -23.278 1.00 94.69 260 CYS A CA 1
ATOM 2114 C C . CYS A 1 260 ? 7.744 -7.150 -23.324 1.00 94.69 260 CYS A C 1
ATOM 2116 O O . CYS A 1 260 ? 6.952 -7.933 -22.805 1.00 94.69 260 CYS A O 1
ATOM 2118 N N . PHE A 1 261 ? 8.886 -7.550 -23.887 1.00 95.62 261 PHE A N 1
ATOM 2119 C CA . PHE A 1 261 ? 9.302 -8.948 -23.960 1.00 95.62 261 PHE A CA 1
ATOM 2120 C C . PHE A 1 261 ? 9.426 -9.569 -22.564 1.00 95.62 261 PHE A C 1
ATOM 2122 O O . PHE A 1 261 ? 8.802 -10.593 -22.296 1.00 95.62 261 PHE A O 1
ATOM 2129 N N . ASN A 1 262 ? 10.153 -8.918 -21.648 1.00 95.56 262 ASN A N 1
ATOM 2130 C CA . ASN A 1 262 ? 10.305 -9.410 -20.276 1.00 95.56 262 ASN A CA 1
ATOM 2131 C C . ASN A 1 262 ? 8.966 -9.450 -19.528 1.00 95.56 262 ASN A C 1
ATOM 2133 O O . ASN A 1 262 ? 8.710 -10.388 -18.780 1.00 95.56 262 ASN A O 1
ATOM 2137 N N . LEU A 1 263 ? 8.081 -8.471 -19.746 1.00 94.31 263 LEU A N 1
ATOM 2138 C CA . LEU A 1 263 ? 6.758 -8.460 -19.122 1.00 94.31 263 LEU A CA 1
ATOM 2139 C C . LEU A 1 263 ? 5.893 -9.640 -19.593 1.00 94.31 263 LEU A C 1
ATOM 2141 O O . LEU A 1 263 ? 5.285 -10.318 -18.767 1.00 94.31 263 LEU A O 1
ATOM 2145 N N . ILE A 1 264 ? 5.858 -9.903 -20.903 1.00 95.38 264 ILE A N 1
ATOM 2146 C CA . ILE A 1 264 ? 5.113 -11.028 -21.489 1.00 95.38 264 ILE A CA 1
ATOM 2147 C C . ILE A 1 264 ? 5.707 -12.357 -21.019 1.00 95.38 264 ILE A C 1
ATOM 2149 O O . ILE A 1 264 ? 4.969 -13.271 -20.643 1.00 95.38 264 ILE A O 1
ATOM 2153 N N . PHE A 1 265 ? 7.035 -12.457 -20.995 1.00 96.44 265 PHE A N 1
ATOM 2154 C CA . PHE A 1 265 ? 7.731 -13.649 -20.534 1.00 96.44 265 PHE A CA 1
ATOM 2155 C C . PHE A 1 265 ? 7.434 -13.936 -19.056 1.00 96.44 265 PHE A C 1
ATOM 2157 O O . PHE A 1 265 ? 6.965 -15.023 -18.723 1.00 96.44 265 PHE A O 1
ATOM 2164 N N . ALA A 1 266 ? 7.595 -12.939 -18.181 1.00 95.88 266 ALA A N 1
ATOM 2165 C CA . ALA A 1 266 ? 7.279 -13.051 -16.760 1.00 95.88 266 ALA A CA 1
ATOM 2166 C C . ALA A 1 266 ? 5.809 -13.423 -16.526 1.00 95.88 266 ALA A C 1
ATOM 2168 O O . ALA A 1 266 ? 5.515 -14.308 -15.725 1.00 95.88 266 ALA A O 1
ATOM 2169 N N . TYR A 1 267 ? 4.885 -12.796 -17.261 1.00 95.44 267 TYR A N 1
ATOM 2170 C CA . TYR A 1 267 ? 3.462 -13.120 -17.196 1.00 95.44 267 TYR A CA 1
ATOM 2171 C C . TYR A 1 267 ? 3.196 -14.585 -17.546 1.00 95.44 267 TYR A C 1
ATOM 2173 O O . TYR A 1 267 ? 2.517 -15.288 -16.800 1.00 95.44 267 TYR A O 1
ATOM 2181 N N . THR A 1 268 ? 3.764 -15.053 -18.657 1.00 95.25 268 THR A N 1
ATOM 2182 C CA . THR A 1 268 ? 3.561 -16.416 -19.163 1.00 95.25 268 THR A CA 1
ATOM 2183 C C . THR A 1 268 ? 4.106 -17.451 -18.185 1.00 95.25 268 THR A C 1
ATOM 2185 O O . THR A 1 268 ? 3.413 -18.414 -17.862 1.00 95.25 268 THR A O 1
ATOM 2188 N N . VAL A 1 269 ? 5.308 -17.225 -17.648 1.00 95.38 269 VAL A N 1
ATOM 2189 C CA . VAL A 1 269 ? 5.926 -18.118 -16.658 1.00 95.38 269 VAL A CA 1
ATOM 2190 C C . VAL A 1 269 ? 5.107 -18.152 -15.365 1.00 95.38 269 VAL A C 1
ATOM 2192 O O . VAL A 1 269 ? 4.782 -19.232 -14.874 1.00 95.38 269 VAL A O 1
ATOM 2195 N N . SER A 1 270 ? 4.706 -16.998 -14.825 1.00 94.12 270 SER A N 1
ATOM 2196 C CA . SER A 1 270 ? 3.878 -16.947 -13.613 1.00 94.12 270 SER A CA 1
ATOM 2197 C C . SER A 1 270 ? 2.499 -17.579 -13.822 1.00 94.12 270 SER A C 1
ATOM 2199 O O . SER A 1 270 ? 1.997 -18.264 -12.929 1.00 94.12 270 SER A O 1
ATOM 2201 N N . PHE A 1 271 ? 1.898 -17.407 -15.000 1.00 93.88 271 PHE A N 1
ATOM 2202 C CA . PHE A 1 271 ? 0.632 -18.046 -15.354 1.00 93.88 271 PHE A CA 1
ATOM 2203 C C . PHE A 1 271 ? 0.781 -19.568 -15.445 1.00 93.88 271 PHE A C 1
ATOM 2205 O O . PHE A 1 271 ? -0.037 -20.303 -14.889 1.00 93.88 271 PHE A O 1
ATOM 2212 N N . ALA A 1 272 ? 1.853 -20.048 -16.080 1.00 93.12 272 ALA A N 1
ATOM 2213 C CA . ALA A 1 272 ? 2.170 -21.469 -16.150 1.00 93.12 272 ALA A CA 1
ATOM 2214 C C . ALA A 1 272 ? 2.342 -22.069 -14.748 1.00 93.12 272 ALA A C 1
ATOM 2216 O O . ALA A 1 272 ? 1.704 -23.072 -14.443 1.00 93.12 272 ALA 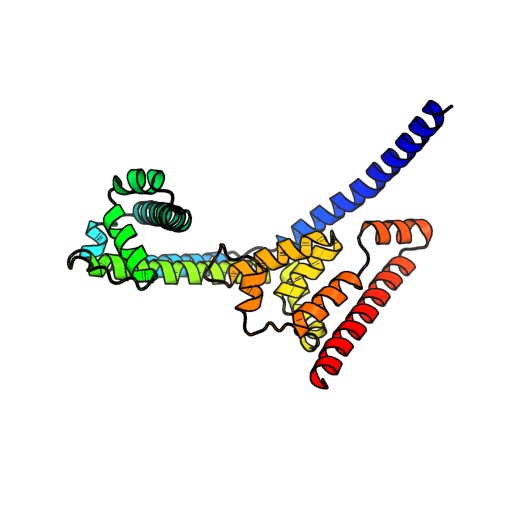A O 1
ATOM 2217 N N . ILE A 1 273 ? 3.103 -21.417 -13.860 1.00 92.00 273 ILE A N 1
ATOM 2218 C CA . ILE A 1 273 ? 3.293 -21.848 -12.463 1.00 92.00 273 ILE A CA 1
ATOM 2219 C C . ILE A 1 273 ? 1.950 -22.014 -11.744 1.00 92.00 273 ILE A C 1
ATOM 2221 O O . ILE A 1 273 ? 1.732 -23.014 -11.060 1.00 92.00 273 ILE A O 1
ATOM 2225 N N . LEU A 1 274 ? 1.028 -21.060 -11.894 1.00 89.56 274 LEU A N 1
ATOM 2226 C CA . LEU A 1 274 ? -0.269 -21.097 -11.214 1.00 89.56 274 LEU A CA 1
ATOM 2227 C C . LEU A 1 274 ? -1.214 -22.176 -11.743 1.00 89.56 274 LEU A C 1
ATOM 2229 O O . LEU A 1 274 ? -2.075 -22.627 -10.992 1.00 89.56 274 LEU A O 1
ATOM 2233 N N . ASN A 1 275 ? -1.077 -22.582 -13.004 1.00 86.75 275 ASN A N 1
ATOM 2234 C CA . ASN A 1 275 ? -1.894 -23.648 -13.582 1.00 86.75 275 ASN A CA 1
ATOM 2235 C C . ASN A 1 275 ? -1.268 -25.032 -13.377 1.00 86.75 275 ASN A C 1
ATOM 2237 O O . ASN A 1 275 ? -1.977 -25.958 -12.997 1.00 86.75 275 ASN A O 1
ATOM 2241 N N . LEU A 1 276 ? 0.053 -25.163 -13.519 1.00 84.75 276 LEU A N 1
ATOM 2242 C CA . LEU A 1 276 ? 0.792 -26.396 -13.219 1.00 84.75 276 LEU A CA 1
ATOM 2243 C C . LEU A 1 276 ? 0.621 -26.807 -11.754 1.00 84.75 276 LEU A C 1
ATOM 2245 O O . LEU A 1 276 ? 0.362 -27.962 -11.451 1.00 84.75 276 LEU A O 1
ATOM 2249 N N . SER A 1 277 ? 0.676 -25.844 -10.837 1.00 75.44 277 SER A N 1
ATOM 2250 C CA . SER A 1 277 ? 0.478 -26.098 -9.405 1.00 75.44 277 SER A CA 1
ATOM 2251 C C . SER A 1 277 ? -0.978 -26.350 -8.984 1.00 75.44 277 SER A C 1
ATOM 2253 O O . SER A 1 277 ? -1.237 -26.520 -7.794 1.00 75.44 277 SER A O 1
ATOM 2255 N N . LYS A 1 278 ? -1.944 -26.308 -9.913 1.00 72.94 278 LYS A N 1
ATOM 2256 C CA . LYS A 1 278 ? -3.309 -26.823 -9.689 1.00 72.94 278 LYS A CA 1
ATOM 2257 C C . LYS A 1 278 ? -3.452 -28.285 -10.120 1.00 72.94 278 LYS A C 1
ATOM 2259 O O . LYS A 1 278 ? -4.394 -28.929 -9.678 1.00 72.94 278 LYS A O 1
ATOM 2264 N N . LEU A 1 279 ? -2.580 -28.749 -11.019 1.00 68.25 279 LEU A N 1
ATOM 2265 C CA . LEU A 1 279 ? -2.539 -30.122 -11.533 1.00 68.25 279 LEU A CA 1
ATOM 2266 C C . LEU A 1 279 ? -1.753 -31.072 -10.614 1.00 68.25 279 LEU A C 1
ATOM 2268 O O . LEU A 1 279 ? -2.014 -32.270 -10.635 1.00 68.25 279 LEU A O 1
ATOM 2272 N N . LEU A 1 280 ? -0.814 -30.527 -9.833 1.00 58.09 280 LEU A N 1
ATOM 2273 C CA . LEU A 1 280 ? -0.100 -31.171 -8.721 1.00 58.09 280 LEU A CA 1
ATOM 2274 C C . LEU A 1 280 ? -0.846 -30.967 -7.399 1.00 58.09 280 LEU A C 1
ATOM 2276 O O . LEU A 1 280 ? -0.869 -31.925 -6.600 1.00 58.09 280 LEU A O 1
#

Sequence (280 aa):
TVKGVAIHTWERTWQYLKKAGTIILGFSVLMWVLMTFPGLSEKDIQFFENKKALIFSEFIKTDTQRRWIKSIEDVKKLNALYARFSQAMENGNKESISEIKKSYFFPIVENTYYFENGLNKDIPNDLKEVVQAYAEFRKKMQLLKKEEEVVKINKTFAGYLAKKMEVVTKPLGFDYRVNIALIGGFAAKEVILSTLGTAYSIGSEKKKLSLSERLRSDPSWNKRKAFALMVFIMLYVPCMATVASIVKEASWRWAIFSICFNLIFAYTVSFAILNLSKLL

pLDDT: mean 86.1, std 7.12, range [56.75, 96.44]

Secondary structure (DSSP, 8-state):
-HHHHHHHHHHHHHHHHHHHHHHHHHHHHHHHHHHH-S---HHHHHHHHHHHHHHHHHHT-SHHHHHH--SHHHHHHHHHHHHHHHHHHHTT-HHHHHHHTTSTTHHHHHHHHHHHTT------HHHHHHHHHHHHHHHHHHHHHHHHHHHHHHHSHHHHHHHHHHHHHGGGT--HHHHHHHHHHHH-TTHHHHHHHHHHHHH-S-TTS-HHHHHHH-TT--HHHHHHHHHHHHHSS--HHHHHHHHHHT-HHHHHHHHHHHHHHHHHHHHHHHHHHHH-

Radius of gyration: 25.58 Å; chains: 1; bounding box: 76×50×67 Å